Protein AF-A0A9Q0BFY0-F1 (afdb_monomer)

pLDDT: mean 70.4, std 20.87, range [31.66, 97.62]

Structure (mmCIF, N/CA/C/O backbone):
data_AF-A0A9Q0BFY0-F1
#
_entry.id   AF-A0A9Q0BFY0-F1
#
loop_
_atom_site.group_PDB
_atom_site.id
_atom_site.type_symbol
_atom_site.label_a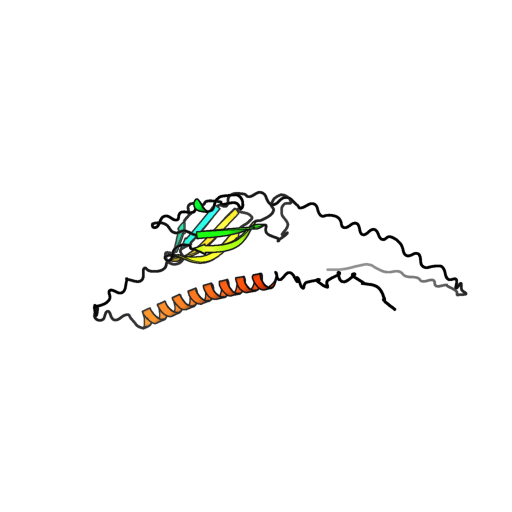tom_id
_atom_site.label_alt_id
_atom_site.label_comp_id
_atom_site.label_asym_id
_atom_site.label_entity_id
_atom_site.label_seq_id
_atom_site.pdbx_PDB_ins_code
_atom_site.Cartn_x
_atom_site.Cartn_y
_atom_site.Cartn_z
_atom_site.occupancy
_atom_site.B_iso_or_equiv
_atom_site.auth_seq_id
_atom_site.auth_comp_id
_atom_site.auth_asym_id
_atom_site.auth_atom_id
_atom_site.pdbx_PDB_model_num
ATOM 1 N N . MET A 1 1 ? 37.504 23.457 39.920 1.00 38.25 1 MET A N 1
ATOM 2 C CA . MET A 1 1 ? 38.708 22.927 40.596 1.00 38.25 1 MET A CA 1
ATOM 3 C C . MET A 1 1 ? 38.549 23.145 42.095 1.00 38.25 1 MET A C 1
ATOM 5 O O . MET A 1 1 ? 38.093 24.218 42.460 1.00 38.25 1 MET A O 1
ATOM 9 N N . SER A 1 2 ? 38.922 22.132 42.887 1.00 40.16 2 SER A N 1
ATOM 10 C CA . SER A 1 2 ? 39.017 22.059 44.364 1.00 40.16 2 SER A CA 1
ATOM 11 C C . SER A 1 2 ? 37.706 22.075 45.167 1.00 40.16 2 SER A C 1
ATOM 13 O O . SER A 1 2 ? 36.990 23.062 45.119 1.00 40.16 2 SER A O 1
ATOM 15 N N . THR A 1 3 ? 37.219 20.997 45.806 1.00 40.81 3 THR A N 1
ATOM 16 C CA . THR A 1 3 ? 37.736 19.947 46.741 1.00 40.81 3 THR A CA 1
ATOM 17 C C . THR A 1 3 ? 37.739 20.332 48.228 1.00 40.81 3 THR A C 1
ATOM 19 O O . THR A 1 3 ? 38.585 21.120 48.636 1.00 40.81 3 THR A O 1
ATOM 22 N N . SER A 1 4 ? 36.891 19.615 48.990 1.00 46.03 4 SER A N 1
ATOM 23 C CA . SER A 1 4 ? 37.042 19.130 50.387 1.00 46.03 4 SER A CA 1
ATOM 24 C C . SER A 1 4 ? 37.105 20.161 51.531 1.00 46.03 4 SER A C 1
ATOM 26 O O . SER A 1 4 ? 37.511 21.300 51.316 1.00 46.03 4 SER A O 1
ATOM 28 N N . PRO A 1 5 ? 36.621 19.804 52.745 1.00 53.84 5 PRO A N 1
ATOM 29 C CA . PRO A 1 5 ? 37.292 18.900 53.716 1.00 53.84 5 PRO A CA 1
ATOM 30 C C . PRO A 1 5 ? 36.292 17.921 54.394 1.00 53.84 5 PRO A C 1
ATOM 32 O O . PRO A 1 5 ? 35.113 17.943 54.069 1.00 53.84 5 PRO A O 1
ATOM 35 N N . ALA A 1 6 ? 36.586 17.101 55.408 1.00 41.34 6 ALA A N 1
ATOM 36 C CA . ALA A 1 6 ? 37.696 16.225 55.800 1.00 41.34 6 ALA A CA 1
ATOM 37 C C . ALA A 1 6 ? 37.213 15.459 57.067 1.00 41.34 6 ALA A 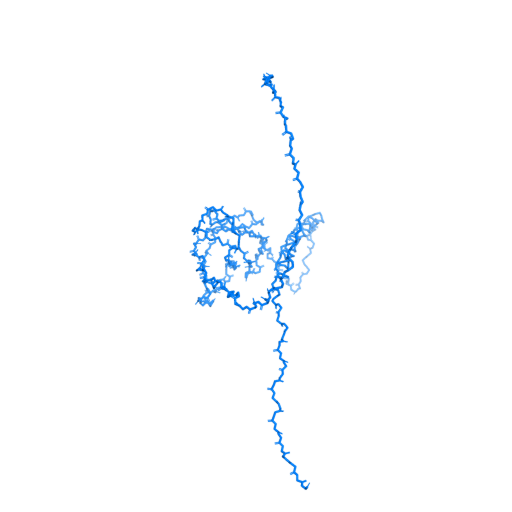C 1
ATOM 39 O O . ALA A 1 6 ? 36.692 16.072 57.991 1.00 41.34 6 ALA A O 1
ATOM 40 N N . VAL A 1 7 ? 37.358 14.130 57.038 1.00 36.41 7 VAL A N 1
ATOM 41 C CA . VAL A 1 7 ? 37.496 13.092 58.095 1.00 36.41 7 VAL A CA 1
ATOM 42 C C . VAL A 1 7 ? 37.508 13.436 59.605 1.00 36.41 7 VAL A C 1
ATOM 44 O O . VAL A 1 7 ? 38.257 14.302 60.044 1.00 36.41 7 VAL A O 1
ATOM 47 N N . ALA A 1 8 ? 36.860 12.571 60.410 1.00 36.69 8 ALA A N 1
ATOM 48 C CA . ALA A 1 8 ? 37.395 12.028 61.676 1.00 36.69 8 ALA A CA 1
ATOM 49 C C . ALA A 1 8 ? 36.688 10.706 62.073 1.00 36.69 8 ALA A C 1
ATOM 51 O O . ALA A 1 8 ? 35.483 10.563 61.883 1.00 36.69 8 ALA A O 1
ATOM 52 N N . ALA A 1 9 ? 37.460 9.751 62.601 1.00 35.56 9 ALA A N 1
ATOM 53 C CA . ALA A 1 9 ? 37.122 8.354 62.896 1.00 35.56 9 ALA A CA 1
ATOM 54 C C . ALA A 1 9 ? 37.219 8.029 64.406 1.00 35.56 9 ALA A C 1
ATOM 56 O O . ALA A 1 9 ? 37.934 8.740 65.107 1.00 35.56 9 ALA A O 1
ATOM 57 N N . ALA A 1 10 ? 36.558 6.946 64.857 1.00 37.88 10 ALA A N 1
ATOM 58 C CA . ALA A 1 10 ? 36.902 6.013 65.966 1.00 37.88 10 ALA A CA 1
ATOM 59 C C . ALA A 1 10 ? 35.650 5.140 66.259 1.00 37.88 10 ALA A C 1
ATOM 61 O O . ALA A 1 10 ? 34.588 5.693 66.523 1.00 37.88 10 ALA A O 1
ATOM 62 N N . ASP A 1 11 ? 35.593 3.837 65.963 1.00 31.66 11 ASP A N 1
ATOM 63 C CA . ASP A 1 11 ? 36.199 2.665 66.638 1.00 31.66 11 ASP A CA 1
ATOM 64 C C . ASP A 1 11 ? 35.662 2.398 68.062 1.00 31.66 11 ASP A C 1
ATOM 66 O O . ASP A 1 11 ? 35.946 3.164 68.980 1.00 31.66 11 ASP A O 1
ATOM 70 N N . ALA A 1 12 ? 34.893 1.308 68.224 1.00 37.78 12 ALA A N 1
ATOM 71 C CA . ALA A 1 12 ? 34.909 0.445 69.413 1.00 37.78 12 ALA A CA 1
ATOM 72 C C . ALA A 1 12 ? 34.110 -0.856 69.174 1.00 37.78 12 ALA A C 1
ATOM 74 O O . ALA A 1 12 ? 32.887 -0.870 69.037 1.00 37.78 12 ALA A O 1
ATOM 75 N N . VAL A 1 13 ? 34.863 -1.950 69.147 1.00 42.19 13 VAL A N 1
ATOM 76 C CA . VAL A 1 13 ? 34.494 -3.374 69.163 1.00 42.19 13 VAL A CA 1
ATOM 77 C C . VAL A 1 13 ? 33.819 -3.778 70.489 1.00 42.19 13 VAL A C 1
ATOM 79 O O . VAL A 1 13 ? 34.162 -3.204 71.517 1.00 42.19 13 VAL A O 1
ATOM 82 N N . VAL A 1 14 ? 32.932 -4.793 70.481 1.00 38.72 14 VAL A N 1
ATOM 83 C CA . VAL A 1 14 ? 32.880 -5.948 71.428 1.00 38.72 14 VAL A CA 1
ATOM 84 C C . VAL A 1 14 ? 31.634 -6.817 71.160 1.00 38.72 14 VAL A C 1
ATOM 86 O O . VAL A 1 14 ? 30.499 -6.370 71.289 1.00 38.72 14 VAL A O 1
ATOM 89 N N . ALA A 1 15 ? 31.873 -8.089 70.827 1.00 41.97 15 ALA A N 1
ATOM 90 C CA . ALA A 1 15 ? 30.944 -9.220 70.966 1.00 41.97 15 ALA A CA 1
ATOM 91 C C . ALA A 1 15 ? 31.415 -10.107 72.139 1.00 41.97 15 ALA A C 1
ATOM 93 O O . ALA A 1 15 ? 32.579 -9.986 72.540 1.00 41.97 15 ALA A O 1
ATOM 94 N N . PRO A 1 16 ? 30.568 -11.008 72.682 1.00 47.38 16 PRO A N 1
ATOM 95 C CA . PRO A 1 16 ? 30.887 -12.441 72.522 1.00 47.38 16 PRO A CA 1
ATOM 96 C C . PRO A 1 16 ? 29.687 -13.438 72.462 1.00 47.38 16 PRO A C 1
ATOM 98 O O . PRO A 1 16 ? 28.752 -13.354 73.246 1.00 47.38 16 PRO A O 1
ATOM 101 N N . ALA A 1 17 ? 29.811 -14.409 71.540 1.00 36.88 17 ALA A N 1
ATOM 102 C CA . ALA A 1 17 ? 29.658 -15.886 71.635 1.00 36.88 17 ALA A CA 1
ATOM 103 C C . ALA A 1 17 ? 28.407 -16.635 72.212 1.00 36.88 17 ALA A C 1
ATOM 105 O O . ALA A 1 17 ? 28.147 -16.577 73.407 1.00 36.88 17 ALA A O 1
ATOM 106 N N . THR A 1 18 ? 27.793 -17.465 71.329 1.00 37.50 18 THR A N 1
ATOM 107 C CA . THR A 1 18 ? 27.485 -18.943 71.372 1.00 37.50 18 THR A CA 1
ATOM 108 C C . THR A 1 18 ? 26.715 -19.553 72.585 1.00 37.50 18 THR A C 1
ATOM 110 O O . THR A 1 18 ? 27.040 -19.252 73.719 1.00 37.50 18 THR A O 1
ATOM 113 N N . THR A 1 19 ? 25.744 -20.496 72.524 1.00 38.53 19 THR A N 1
ATOM 114 C CA . THR A 1 19 ? 25.526 -21.721 71.700 1.00 38.53 19 THR A CA 1
ATOM 115 C C . THR A 1 19 ? 24.149 -22.377 72.026 1.00 38.53 19 THR A C 1
ATOM 117 O O . THR A 1 19 ? 23.616 -22.161 73.115 1.00 38.53 19 THR A O 1
ATOM 120 N N . THR A 1 20 ? 23.722 -23.325 71.168 1.00 50.59 20 THR A N 1
ATOM 121 C CA . THR A 1 20 ? 22.971 -24.600 71.407 1.00 50.59 20 THR A CA 1
ATOM 122 C C . THR A 1 20 ? 21.436 -24.668 71.218 1.00 50.59 20 THR A C 1
ATOM 124 O O . THR A 1 20 ? 20.771 -23.643 71.305 1.00 50.59 20 THR A O 1
ATOM 127 N N . PRO A 1 21 ? 20.890 -25.853 70.838 1.00 47.19 21 PRO A N 1
ATOM 128 C CA . PRO A 1 21 ? 20.132 -26.063 69.599 1.00 47.19 21 PRO A CA 1
ATOM 129 C C . PRO A 1 21 ? 18.683 -26.516 69.860 1.00 47.19 21 PRO A C 1
ATOM 131 O O . PRO A 1 21 ? 18.333 -26.854 70.987 1.00 47.19 21 PRO A O 1
ATOM 134 N N . ASN A 1 22 ? 17.846 -26.593 68.823 1.00 41.41 22 ASN A N 1
ATOM 135 C CA . ASN A 1 22 ? 16.641 -27.415 68.909 1.00 41.41 22 ASN A CA 1
ATOM 136 C C . ASN A 1 22 ? 16.272 -27.977 67.532 1.00 41.41 22 ASN A C 1
ATOM 138 O O . ASN A 1 22 ? 15.782 -27.259 66.663 1.00 41.41 22 ASN A O 1
ATOM 142 N N . GLU A 1 23 ? 16.552 -29.265 67.355 1.00 44.34 23 GLU A N 1
ATOM 143 C CA . GLU A 1 23 ? 15.809 -30.134 66.452 1.00 44.34 23 GLU A CA 1
ATOM 144 C C . GLU A 1 23 ? 14.399 -30.282 67.032 1.00 44.34 23 GLU A C 1
ATOM 146 O O . GLU A 1 23 ? 14.246 -30.659 68.192 1.00 44.34 23 GLU A O 1
ATOM 151 N N . ASN A 1 24 ? 13.370 -29.975 66.248 1.00 44.50 24 ASN A N 1
ATOM 152 C CA . ASN A 1 24 ? 12.157 -30.773 66.298 1.00 44.50 24 ASN A CA 1
ATOM 153 C C . ASN A 1 24 ? 11.390 -30.639 64.987 1.00 44.50 24 ASN A C 1
ATOM 155 O O . ASN A 1 24 ? 11.089 -29.546 64.508 1.00 44.50 24 ASN A O 1
ATOM 159 N N . GLU A 1 25 ? 11.141 -31.812 64.433 1.00 47.44 25 GLU A N 1
ATOM 160 C CA . GLU A 1 25 ? 10.315 -32.130 63.289 1.00 47.44 25 GLU A CA 1
ATOM 161 C C . GLU A 1 25 ? 8.906 -31.558 63.491 1.00 47.44 25 GLU A C 1
ATOM 163 O O . GLU A 1 25 ? 8.332 -31.712 64.568 1.00 47.44 25 GLU A O 1
ATOM 168 N N . ASN A 1 26 ? 8.336 -30.924 62.465 1.00 43.41 26 ASN A N 1
ATOM 169 C CA . ASN A 1 26 ? 6.887 -30.923 62.320 1.00 43.41 26 ASN A CA 1
ATOM 170 C C . ASN A 1 26 ? 6.479 -30.805 60.846 1.00 43.41 26 ASN A C 1
ATOM 172 O O . ASN A 1 26 ? 6.614 -29.760 60.218 1.00 43.41 26 ASN A O 1
ATOM 176 N N . GLU A 1 27 ? 6.058 -31.952 60.321 1.00 42.84 27 GLU A N 1
ATOM 177 C CA . GLU A 1 27 ? 4.791 -32.133 59.609 1.00 42.84 27 GLU A CA 1
ATOM 178 C C . GLU A 1 27 ? 4.514 -31.223 58.402 1.00 42.84 27 GLU A C 1
ATOM 180 O O . GLU A 1 27 ? 3.943 -30.143 58.473 1.00 42.84 27 GLU A O 1
ATOM 185 N N . ASN A 1 28 ? 4.914 -31.770 57.257 1.00 48.66 28 ASN A N 1
ATOM 186 C CA . ASN A 1 28 ? 4.158 -31.894 56.012 1.00 48.66 28 ASN A CA 1
ATOM 187 C C . ASN A 1 28 ? 2.655 -31.511 56.094 1.00 48.66 28 ASN A C 1
ATOM 189 O O . ASN A 1 28 ? 1.801 -32.384 56.241 1.00 48.66 28 ASN A O 1
ATOM 193 N N . GLU A 1 29 ? 2.335 -30.231 55.905 1.00 45.78 29 GLU A N 1
ATOM 194 C CA . GLU A 1 29 ? 1.012 -29.773 55.464 1.00 45.78 29 GLU A CA 1
ATOM 195 C C . GLU A 1 29 ? 1.108 -29.358 53.995 1.00 45.78 29 GLU A C 1
ATOM 197 O O . GLU A 1 29 ? 1.430 -28.231 53.624 1.00 45.78 29 GLU A O 1
ATOM 202 N N . ASN A 1 30 ? 0.869 -30.347 53.145 1.00 49.84 30 ASN A N 1
ATOM 203 C CA . ASN A 1 30 ? 0.405 -30.142 51.790 1.00 49.84 30 ASN A CA 1
ATOM 204 C C . ASN A 1 30 ? -1.081 -29.776 51.903 1.00 49.84 30 ASN A C 1
ATOM 206 O O . ASN A 1 30 ? -1.818 -30.600 52.433 1.00 49.84 30 ASN A O 1
ATOM 210 N N . GLU A 1 31 ? -1.506 -28.587 51.461 1.00 47.50 31 GLU A N 1
ATOM 211 C CA . GLU A 1 31 ? -2.784 -28.374 50.759 1.00 47.50 31 GLU A CA 1
ATOM 212 C C . GLU A 1 31 ? -3.043 -26.889 50.429 1.00 47.50 31 GLU A C 1
ATOM 214 O O . GLU A 1 31 ? -3.128 -26.022 51.294 1.00 47.50 31 GLU A O 1
ATOM 219 N N . ASN A 1 32 ? -3.269 -26.662 49.131 1.00 48.06 32 ASN A N 1
ATOM 220 C CA . ASN A 1 32 ? -3.962 -25.530 48.513 1.00 48.06 32 ASN A CA 1
ATOM 221 C C . ASN A 1 32 ? -3.223 -24.188 48.414 1.00 48.06 32 ASN A C 1
ATOM 223 O O . ASN A 1 32 ? -3.720 -23.143 48.834 1.00 48.06 32 ASN A O 1
ATOM 227 N N . GLU A 1 33 ? -2.120 -24.183 47.661 1.00 48.50 33 GLU A N 1
ATOM 228 C CA . GLU A 1 33 ? -1.843 -23.047 46.775 1.00 48.50 33 GLU A CA 1
ATOM 229 C C . GLU A 1 33 ? -2.895 -23.041 45.658 1.00 48.50 33 GLU A C 1
ATOM 231 O O . GLU A 1 33 ? -2.728 -23.633 44.586 1.00 48.50 33 GLU A O 1
ATOM 236 N N . ASP A 1 34 ? -4.021 -22.402 45.964 1.00 46.66 34 ASP A N 1
ATOM 237 C CA . ASP A 1 34 ? -5.057 -22.005 45.023 1.00 46.66 34 ASP A CA 1
ATOM 238 C C . ASP A 1 34 ? -4.395 -21.074 43.995 1.00 46.66 34 ASP A C 1
ATOM 240 O O . ASP A 1 34 ? -4.261 -19.861 44.190 1.00 46.66 34 ASP A O 1
ATOM 244 N N . HIS A 1 35 ? -3.865 -21.674 42.927 1.00 51.03 35 HIS A N 1
ATOM 245 C CA . HIS A 1 35 ? -3.375 -20.965 41.761 1.00 51.03 35 HIS A CA 1
ATOM 246 C C . HIS A 1 35 ? -4.587 -20.275 41.143 1.00 51.03 35 HIS A C 1
ATOM 248 O O . HIS A 1 35 ? -5.235 -20.811 40.243 1.00 51.03 35 HIS A O 1
ATOM 254 N N . GLN A 1 36 ? -4.891 -19.071 41.630 1.00 49.84 36 GLN A N 1
ATOM 255 C CA . GLN A 1 36 ? -5.717 -18.115 40.922 1.00 49.84 36 GLN A CA 1
ATOM 256 C C . GLN A 1 36 ? -5.008 -17.837 39.598 1.00 49.84 36 GLN A C 1
ATOM 258 O O . GLN A 1 36 ? -4.183 -16.931 39.477 1.00 49.84 36 GLN A O 1
ATOM 263 N N . GLN A 1 37 ? -5.320 -18.653 38.592 1.00 49.78 37 GLN A N 1
ATOM 264 C CA . GLN A 1 37 ? -5.219 -18.251 37.208 1.00 49.78 37 GLN A CA 1
ATOM 265 C C . GLN A 1 37 ? -6.085 -17.001 37.122 1.00 49.78 37 GLN A C 1
ATOM 267 O O . GLN A 1 37 ? -7.311 -17.086 37.071 1.00 49.78 37 GLN A O 1
ATOM 272 N N . GLN A 1 38 ? -5.450 -15.831 37.210 1.00 51.97 38 GLN A N 1
ATOM 273 C CA . GLN A 1 38 ? -6.068 -14.587 36.798 1.00 51.97 38 GLN A CA 1
ATOM 274 C C . GLN A 1 38 ? -6.493 -14.836 35.357 1.00 51.97 38 GLN A C 1
ATOM 276 O O . GLN A 1 38 ? -5.659 -14.839 34.452 1.00 51.97 38 GLN A O 1
ATOM 281 N N . GLN A 1 39 ? -7.773 -15.147 35.163 1.00 50.62 39 GLN A N 1
ATOM 282 C CA . GLN A 1 39 ? -8.401 -15.129 33.859 1.00 50.62 39 GLN A CA 1
ATOM 283 C C . GLN A 1 39 ? -8.210 -13.693 33.383 1.00 50.62 39 GLN A C 1
ATOM 285 O O . GLN A 1 39 ? -8.903 -12.788 33.844 1.00 50.62 39 GLN A O 1
ATOM 290 N N . GLN A 1 40 ? -7.181 -13.456 32.566 1.00 54.25 40 GLN A N 1
ATOM 291 C CA . GLN A 1 40 ? -7.045 -12.198 31.856 1.00 54.25 40 GLN A CA 1
ATOM 292 C C . GLN A 1 40 ? -8.292 -12.104 30.993 1.00 54.25 40 GLN A C 1
ATOM 294 O O . GLN A 1 40 ? -8.427 -12.818 30.000 1.00 54.25 40 GLN A O 1
ATOM 299 N N . GLU A 1 41 ? -9.234 -11.277 31.435 1.00 60.41 41 GLU A N 1
ATOM 300 C CA . GLU A 1 41 ? -10.392 -10.904 30.645 1.00 60.41 41 GLU A CA 1
ATOM 301 C C . GLU A 1 41 ? -9.873 -10.481 29.262 1.00 60.41 41 GLU A C 1
ATOM 303 O O . GLU A 1 41 ? -8.926 -9.681 29.204 1.00 60.41 41 GLU A O 1
ATOM 308 N N . PRO A 1 42 ? -10.404 -11.044 28.159 1.00 65.12 42 PRO A N 1
ATOM 309 C CA . PRO A 1 42 ? -9.929 -10.719 26.825 1.00 65.12 42 PRO A CA 1
ATOM 310 C C . PRO A 1 42 ? -10.011 -9.208 26.633 1.00 65.12 42 PRO A C 1
ATOM 312 O O . PRO A 1 42 ? -11.093 -8.625 26.588 1.00 65.12 42 PRO A O 1
ATOM 315 N N . GLN A 1 43 ? -8.852 -8.555 26.578 1.00 64.50 43 GLN A N 1
ATOM 316 C CA . GLN A 1 43 ? -8.777 -7.127 26.316 1.00 64.50 43 GLN A CA 1
ATOM 317 C C . GLN A 1 43 ? -9.493 -6.853 24.985 1.00 64.50 43 GLN A C 1
ATOM 319 O O . GLN A 1 43 ? -9.179 -7.525 23.999 1.00 64.50 43 GLN A O 1
ATOM 324 N N . PRO A 1 44 ? -10.418 -5.877 24.916 1.00 68.88 44 PRO A N 1
ATOM 325 C CA . PRO A 1 44 ? -11.115 -5.581 23.672 1.00 68.88 44 PRO A CA 1
ATOM 326 C C . PRO A 1 44 ? -10.100 -5.204 22.580 1.00 68.88 44 PRO A C 1
ATOM 328 O O . PRO A 1 44 ? -9.081 -4.560 22.893 1.00 68.88 44 PRO A O 1
ATOM 331 N N . PRO A 1 45 ? -10.336 -5.610 21.318 1.00 67.38 45 PRO A N 1
ATOM 332 C CA . PRO A 1 45 ? -9.437 -5.296 20.215 1.00 67.38 45 PRO A CA 1
ATOM 333 C C . PRO A 1 45 ? -9.272 -3.773 20.055 1.00 67.38 45 PRO A C 1
ATOM 335 O O . PRO A 1 45 ? -10.160 -3.017 20.463 1.00 67.38 45 PRO A O 1
ATOM 338 N N . PRO A 1 46 ? -8.134 -3.301 19.508 1.00 71.56 46 PRO A N 1
ATOM 339 C CA . PRO A 1 46 ? -7.960 -1.893 19.152 1.00 71.56 46 PRO A CA 1
ATOM 340 C C . PRO A 1 46 ? -9.149 -1.362 18.354 1.00 71.56 46 PRO A C 1
ATOM 342 O O . PRO A 1 46 ? -9.623 -2.021 17.429 1.00 71.56 46 PRO A O 1
ATOM 345 N N . ALA A 1 47 ? -9.576 -0.136 18.660 1.00 80.81 47 ALA A N 1
ATOM 346 C CA . ALA A 1 47 ? -10.438 0.593 17.745 1.00 80.81 47 ALA A CA 1
ATOM 347 C C . ALA A 1 47 ? -9.678 0.844 16.432 1.00 80.81 47 ALA A C 1
ATOM 349 O O . ALA A 1 47 ? -8.498 1.206 16.435 1.00 80.81 47 ALA A O 1
ATOM 350 N N . PHE A 1 48 ? -10.355 0.627 15.308 1.00 83.1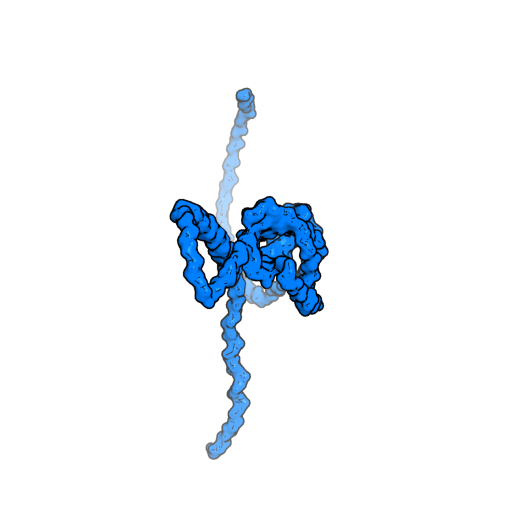2 48 PHE A N 1
ATOM 351 C CA . 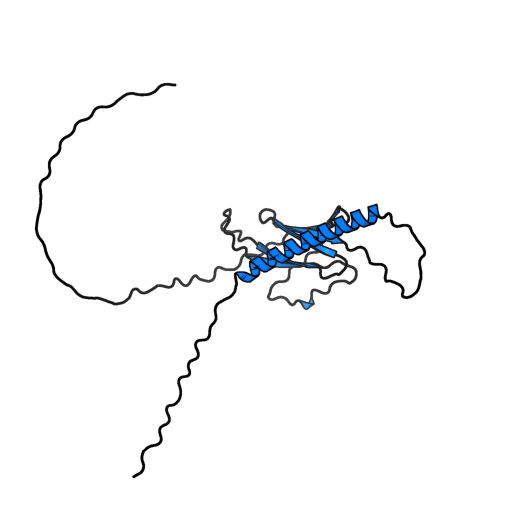PHE A 1 48 ? -9.785 0.890 13.997 1.00 83.12 48 PHE A CA 1
ATOM 352 C C . PHE A 1 48 ? -9.971 2.366 13.622 1.00 83.12 48 PHE A C 1
ATOM 354 O O . PHE A 1 48 ? -11.098 2.863 13.586 1.00 83.12 48 PHE A O 1
ATOM 361 N N . GLU A 1 49 ? -8.870 3.055 13.314 1.00 87.44 49 GLU A N 1
ATOM 362 C CA . GLU A 1 49 ? -8.881 4.417 12.773 1.00 87.44 49 GLU A CA 1
ATOM 363 C C . GLU A 1 49 ? -8.481 4.377 11.286 1.00 87.44 49 GLU A C 1
ATOM 365 O O . GLU A 1 49 ? -7.457 3.775 10.952 1.00 87.44 49 GLU A O 1
ATOM 370 N N . PRO A 1 50 ? -9.249 5.009 10.374 1.00 91.12 50 PRO A N 1
ATOM 371 C CA . PRO A 1 50 ? -8.898 5.047 8.959 1.00 91.12 50 PRO A CA 1
ATOM 372 C C . PRO A 1 50 ? -7.514 5.655 8.711 1.00 91.12 50 PRO A C 1
ATOM 374 O O . PRO A 1 50 ? -7.211 6.761 9.156 1.00 91.12 50 PRO A O 1
ATOM 377 N N . LEU A 1 51 ? -6.710 4.945 7.927 1.00 92.00 51 LEU A N 1
ATOM 378 C CA . LEU A 1 51 ? -5.360 5.335 7.546 1.00 92.00 51 LEU A CA 1
ATOM 379 C C . LEU A 1 51 ? -5.362 6.246 6.314 1.00 92.00 51 LEU A C 1
ATOM 381 O O . LEU A 1 51 ? -6.099 6.038 5.343 1.00 92.00 51 LEU A O 1
ATOM 385 N N . PHE A 1 52 ? -4.454 7.216 6.302 1.00 95.62 52 PHE A N 1
ATOM 386 C CA . PHE A 1 52 ? -4.082 7.920 5.084 1.00 95.62 52 PHE A CA 1
ATOM 387 C C . PHE A 1 52 ? -3.096 7.054 4.291 1.00 95.62 52 PHE A C 1
ATOM 389 O O . PHE A 1 52 ? -2.039 6.697 4.792 1.00 95.62 52 PHE A O 1
ATOM 396 N N . THR A 1 53 ? -3.428 6.677 3.055 1.00 97.06 53 THR A N 1
ATOM 397 C CA . THR A 1 53 ? -2.593 5.742 2.276 1.00 97.06 53 THR A CA 1
ATOM 398 C C . THR A 1 53 ? -1.842 6.446 1.152 1.00 97.06 53 THR A C 1
ATOM 400 O O . THR A 1 53 ? -2.435 7.181 0.371 1.00 97.06 53 THR A O 1
ATOM 403 N N . LEU A 1 54 ? -0.551 6.192 1.007 1.00 97.62 54 LEU A N 1
ATOM 404 C CA . LEU A 1 54 ? 0.272 6.673 -0.095 1.00 97.62 54 LEU A CA 1
ATOM 405 C C . LEU A 1 54 ? 0.858 5.485 -0.848 1.00 97.62 54 LEU A C 1
ATOM 407 O O . LEU A 1 54 ? 1.463 4.606 -0.247 1.00 97.62 54 LEU A O 1
ATOM 411 N N . LEU A 1 55 ? 0.703 5.481 -2.168 1.00 96.19 55 LEU A N 1
ATOM 412 C CA . LEU A 1 55 ? 1.296 4.492 -3.060 1.00 96.19 55 LEU A CA 1
ATOM 413 C C . LEU A 1 55 ? 2.353 5.167 -3.931 1.00 96.19 55 LEU A C 1
ATOM 415 O O . LEU A 1 55 ? 2.016 5.999 -4.775 1.00 96.19 55 LEU A O 1
ATOM 419 N N . THR A 1 56 ? 3.616 4.794 -3.755 1.00 97.19 56 THR A N 1
ATOM 420 C CA . THR A 1 56 ? 4.730 5.260 -4.581 1.00 97.19 56 THR A CA 1
ATOM 421 C C . THR A 1 56 ? 5.048 4.225 -5.650 1.00 97.19 56 THR A C 1
ATOM 423 O O . THR A 1 56 ? 5.462 3.103 -5.356 1.00 97.19 56 THR A O 1
ATOM 426 N N . ASN A 1 57 ? 4.914 4.613 -6.918 1.00 94.94 57 ASN A N 1
ATOM 427 C CA . ASN A 1 57 ? 5.549 3.874 -7.997 1.00 94.94 57 ASN A CA 1
ATOM 428 C C . ASN A 1 57 ? 6.993 4.348 -8.157 1.00 94.94 57 ASN A C 1
ATOM 430 O O . ASN A 1 57 ? 7.254 5.457 -8.619 1.00 94.94 57 ASN A O 1
ATOM 434 N N . THR A 1 58 ? 7.931 3.467 -7.842 1.00 93.81 58 THR A N 1
ATOM 435 C CA . THR A 1 58 ? 9.367 3.718 -7.984 1.00 93.81 58 THR A CA 1
ATOM 436 C C . THR A 1 58 ? 9.844 3.666 -9.440 1.00 93.81 58 THR A C 1
ATOM 438 O O . THR A 1 58 ? 10.891 4.228 -9.752 1.00 93.81 58 THR A O 1
ATOM 441 N N . THR A 1 59 ? 9.078 3.056 -10.356 1.00 91.31 59 THR A N 1
ATOM 442 C CA . THR A 1 59 ? 9.370 3.069 -11.799 1.00 91.31 59 THR A CA 1
ATOM 443 C C . THR A 1 59 ? 9.134 4.453 -12.409 1.00 91.31 59 THR A C 1
ATOM 445 O O . THR A 1 59 ? 9.994 4.934 -13.139 1.00 91.31 59 THR A O 1
ATOM 448 N N . SER A 1 60 ? 8.005 5.107 -12.109 1.00 92.75 60 SER A N 1
ATOM 449 C CA . SER A 1 60 ? 7.676 6.453 -12.615 1.00 92.75 60 SER A CA 1
ATOM 450 C C . SER A 1 60 ? 8.051 7.588 -11.657 1.00 92.75 60 SER A C 1
ATOM 452 O O . SER A 1 60 ? 7.930 8.751 -12.030 1.00 92.75 60 SER A O 1
ATOM 454 N N . ASN A 1 61 ? 8.480 7.269 -10.432 1.00 94.50 61 ASN A N 1
ATOM 455 C CA . ASN A 1 61 ? 8.700 8.225 -9.343 1.00 94.50 61 ASN A CA 1
ATOM 456 C C . ASN A 1 61 ? 7.460 9.097 -9.064 1.00 94.50 61 ASN A C 1
ATOM 458 O O . ASN A 1 61 ? 7.530 10.319 -8.954 1.00 94.50 61 ASN A O 1
ATOM 462 N N . THR A 1 62 ? 6.292 8.455 -8.997 1.00 96.25 62 THR A N 1
ATOM 463 C CA . THR A 1 62 ? 5.023 9.131 -8.698 1.00 96.25 62 THR A CA 1
ATOM 464 C C . THR A 1 62 ? 4.401 8.554 -7.441 1.00 96.25 62 THR A C 1
ATOM 466 O O . THR A 1 62 ? 4.236 7.337 -7.347 1.00 96.25 62 THR A O 1
ATOM 469 N N . THR A 1 63 ? 3.978 9.424 -6.530 1.00 97.00 63 THR A N 1
ATOM 470 C CA . THR A 1 63 ? 3.217 9.048 -5.335 1.00 97.00 63 THR A CA 1
ATOM 471 C C . THR A 1 63 ? 1.772 9.507 -5.478 1.00 97.00 63 THR A C 1
ATOM 473 O O . THR A 1 63 ? 1.513 10.660 -5.821 1.00 97.00 63 THR A O 1
ATOM 476 N N . VAL A 1 64 ? 0.827 8.604 -5.226 1.00 96.06 64 VAL A N 1
ATOM 477 C CA . VAL A 1 64 ? -0.615 8.864 -5.331 1.00 96.06 64 VAL A CA 1
ATOM 478 C C . VAL A 1 64 ? -1.348 8.401 -4.074 1.00 96.06 64 VAL A C 1
ATOM 480 O O . VAL A 1 64 ? -0.894 7.486 -3.391 1.00 96.06 64 VAL A O 1
ATOM 483 N N . HIS A 1 65 ? -2.501 9.005 -3.788 1.00 96.25 65 HIS A N 1
ATOM 484 C CA . HIS A 1 65 ? -3.443 8.504 -2.787 1.00 96.25 65 HIS A CA 1
ATOM 485 C C . HIS A 1 65 ? -4.468 7.593 -3.486 1.00 96.25 65 HIS A C 1
ATOM 487 O O . HIS A 1 65 ? -5.257 8.095 -4.293 1.00 96.25 65 HIS A O 1
ATOM 493 N N . PRO A 1 66 ? -4.438 6.264 -3.268 1.00 94.50 66 PRO A N 1
ATOM 494 C CA . PRO A 1 66 ? -5.370 5.355 -3.921 1.00 94.50 66 PRO A CA 1
ATOM 495 C C . PRO A 1 66 ? -6.767 5.441 -3.292 1.00 94.50 66 PRO A C 1
ATOM 497 O O . PRO A 1 66 ? -6.952 5.956 -2.193 1.00 94.50 66 PRO A O 1
ATOM 500 N N . ARG A 1 67 ? -7.767 4.872 -3.972 1.00 92.88 67 ARG A N 1
ATOM 501 C CA . ARG A 1 67 ? -9.061 4.584 -3.344 1.00 92.88 67 ARG A CA 1
ATOM 502 C C . ARG A 1 67 ? -8.867 3.466 -2.321 1.00 92.88 67 ARG A C 1
ATOM 504 O O . ARG A 1 67 ? -8.482 2.364 -2.703 1.00 92.88 67 ARG A O 1
ATOM 511 N N . VAL A 1 68 ? -9.187 3.741 -1.061 1.00 94.62 68 VAL A N 1
ATOM 512 C CA . VAL A 1 68 ? -9.055 2.782 0.043 1.00 94.62 68 VAL A CA 1
ATOM 513 C C . VAL A 1 68 ? -10.426 2.239 0.431 1.00 94.62 68 VAL A C 1
ATOM 515 O O . VAL A 1 68 ? -11.407 2.981 0.470 1.00 94.62 68 VAL A O 1
ATOM 518 N N . GLN A 1 69 ? -10.491 0.934 0.674 1.00 93.06 69 GLN A N 1
ATOM 519 C CA . GLN A 1 69 ? -11.668 0.235 1.180 1.00 93.06 69 GLN A CA 1
ATOM 520 C C . GLN A 1 69 ? -11.206 -0.650 2.331 1.00 93.06 69 GLN A C 1
ATOM 522 O O . GLN A 1 69 ? -10.225 -1.375 2.181 1.00 93.06 69 GLN A O 1
ATOM 527 N N . TYR A 1 70 ? -11.888 -0.543 3.465 1.00 93.25 70 TYR A N 1
ATOM 528 C CA . TYR A 1 70 ? -11.629 -1.367 4.636 1.00 93.25 70 TYR A CA 1
ATOM 529 C C . TYR A 1 70 ? -12.613 -2.528 4.628 1.00 93.25 70 TYR A C 1
ATOM 531 O O . TYR A 1 70 ? -13.797 -2.312 4.372 1.00 93.25 70 TYR A O 1
ATOM 539 N N . LEU A 1 71 ? -12.094 -3.729 4.859 1.00 93.38 71 LEU A N 1
ATOM 540 C CA . LEU A 1 71 ? -12.866 -4.956 4.976 1.00 93.38 71 LEU A CA 1
ATOM 541 C C . LEU A 1 71 ? -12.545 -5.558 6.341 1.00 93.38 71 LEU A C 1
ATOM 543 O O . LEU A 1 71 ? -11.373 -5.805 6.633 1.00 93.38 71 LEU A O 1
ATOM 547 N N . PHE A 1 72 ? -13.564 -5.753 7.169 1.00 92.06 72 PHE A N 1
ATOM 548 C CA . PHE A 1 72 ? -13.423 -6.409 8.463 1.00 92.06 72 PHE A CA 1
ATOM 549 C C . PHE A 1 72 ? -13.687 -7.912 8.336 1.00 92.06 72 PHE A C 1
ATOM 551 O O . PHE A 1 72 ? -14.149 -8.401 7.305 1.00 92.06 72 PHE A O 1
ATOM 558 N N . SER A 1 73 ? -13.354 -8.678 9.374 1.00 90.25 73 SER A N 1
ATOM 559 C CA . SER A 1 73 ? -13.488 -10.140 9.354 1.00 90.25 73 SER A CA 1
ATOM 560 C C . SER A 1 73 ? -14.939 -10.632 9.284 1.00 90.25 73 SER A C 1
ATOM 562 O O . SER A 1 73 ? -15.168 -11.790 8.938 1.00 90.25 73 SER A O 1
ATOM 564 N N . ASP A 1 74 ? -15.909 -9.779 9.606 1.00 92.62 74 ASP A N 1
ATOM 565 C CA . ASP A 1 74 ? -17.346 -10.029 9.516 1.00 92.62 74 ASP A CA 1
ATOM 566 C C . ASP A 1 74 ? -17.985 -9.550 8.197 1.00 92.62 74 ASP A C 1
ATOM 568 O O . ASP A 1 74 ? -19.158 -9.842 7.952 1.00 92.62 74 ASP A O 1
ATOM 572 N N . ASP A 1 75 ? -17.228 -8.876 7.326 1.00 93.25 75 ASP A N 1
ATOM 573 C CA . ASP A 1 75 ? -17.703 -8.412 6.021 1.00 93.25 75 ASP A CA 1
ATOM 574 C C . ASP A 1 75 ? -17.576 -9.484 4.914 1.00 93.25 75 ASP A C 1
ATOM 576 O O . ASP A 1 75 ? -16.736 -10.385 4.954 1.00 93.25 75 ASP A O 1
ATOM 580 N N . ASP A 1 76 ? -18.391 -9.359 3.858 1.00 90.94 76 ASP A N 1
ATOM 581 C CA . ASP A 1 76 ? -18.334 -10.231 2.675 1.00 90.94 76 ASP A CA 1
ATOM 582 C C . ASP A 1 76 ? -17.217 -9.794 1.692 1.00 90.94 76 ASP A C 1
ATOM 584 O O . ASP A 1 76 ? -17.285 -8.691 1.121 1.00 90.94 76 ASP A O 1
ATOM 588 N N . PRO A 1 77 ? -16.217 -10.657 1.400 1.00 85.25 77 PRO A N 1
ATOM 589 C CA . PRO A 1 77 ? -15.115 -10.339 0.489 1.00 85.25 77 PRO A CA 1
ATOM 590 C C . PRO A 1 77 ? -15.547 -10.207 -0.979 1.00 85.25 77 PRO A C 1
ATOM 592 O O . PRO A 1 77 ? -14.782 -9.695 -1.797 1.00 85.25 77 PRO A O 1
ATOM 595 N N . SER A 1 78 ? -16.767 -10.621 -1.340 1.00 83.06 78 SER A N 1
ATOM 596 C CA . SER A 1 78 ? -17.303 -10.527 -2.709 1.00 83.06 78 SER A CA 1
ATOM 597 C C . SER A 1 78 ? -17.407 -9.082 -3.220 1.00 83.06 78 SER A C 1
ATOM 599 O O . SER A 1 78 ? -17.485 -8.838 -4.426 1.00 83.06 78 SER A O 1
ATOM 601 N N . THR A 1 79 ? -17.371 -8.107 -2.310 1.00 78.25 79 THR A N 1
ATOM 602 C CA . THR A 1 79 ? -17.324 -6.671 -2.618 1.00 78.25 79 THR A CA 1
ATOM 603 C C . THR A 1 79 ? -16.010 -6.238 -3.280 1.00 78.25 79 THR A C 1
ATOM 605 O O . THR A 1 79 ? -15.973 -5.222 -3.980 1.00 78.25 79 THR A O 1
ATOM 608 N N . LEU A 1 80 ? -14.942 -7.031 -3.145 1.00 74.06 80 LEU A N 1
ATOM 609 C CA . LEU A 1 80 ? -13.640 -6.795 -3.761 1.00 74.06 80 LEU A CA 1
ATOM 610 C C . LEU A 1 80 ? -13.644 -7.253 -5.225 1.00 74.06 80 LEU A C 1
ATOM 612 O O . LEU A 1 80 ? -12.963 -8.202 -5.601 1.00 74.06 80 LEU A O 1
ATOM 616 N N . THR A 1 81 ? -14.417 -6.588 -6.083 1.00 69.88 81 THR A N 1
ATOM 617 C CA . THR A 1 81 ? -14.340 -6.802 -7.535 1.00 69.88 81 THR A CA 1
ATOM 618 C C . THR A 1 81 ? -13.313 -5.835 -8.131 1.00 69.88 81 THR A C 1
ATOM 620 O O . THR A 1 81 ? -13.626 -4.657 -8.335 1.00 69.88 81 THR A O 1
ATOM 623 N N . PRO A 1 82 ? -12.064 -6.271 -8.398 1.00 67.94 82 PRO A N 1
ATOM 624 C CA . PRO A 1 82 ? -11.079 -5.396 -9.010 1.00 67.94 82 PRO A CA 1
ATOM 625 C C . PRO A 1 82 ? -11.551 -5.022 -10.416 1.00 67.94 82 PRO A C 1
ATOM 627 O O . PRO A 1 82 ? -11.796 -5.881 -11.263 1.00 67.94 82 PRO A O 1
ATOM 630 N N . SER A 1 83 ? -11.673 -3.721 -10.679 1.00 66.25 83 SER A N 1
ATOM 631 C CA . SER A 1 83 ? -11.835 -3.239 -12.049 1.00 66.25 83 SER A CA 1
ATOM 632 C C . SER A 1 83 ? -10.604 -3.646 -12.853 1.00 66.25 83 SER A C 1
ATOM 634 O O . SER A 1 83 ? -9.480 -3.350 -12.450 1.00 66.25 83 SER A O 1
ATOM 636 N N . THR A 1 84 ? -10.797 -4.269 -14.015 1.00 65.25 84 THR A N 1
ATOM 637 C CA . THR A 1 84 ? -9.696 -4.680 -14.907 1.00 65.25 84 THR A CA 1
ATOM 638 C C . THR A 1 84 ? -8.837 -3.504 -15.386 1.00 65.25 84 THR A C 1
ATOM 640 O O . THR A 1 84 ? -7.726 -3.711 -15.865 1.00 65.25 84 THR A O 1
ATOM 643 N N . ALA A 1 85 ? -9.332 -2.270 -15.244 1.00 67.06 85 ALA A N 1
ATOM 644 C CA . ALA A 1 85 ? -8.634 -1.046 -15.623 1.00 67.06 85 ALA A CA 1
ATOM 645 C C . ALA A 1 85 ? -7.805 -0.419 -14.487 1.00 67.06 85 ALA A C 1
ATOM 647 O O . ALA A 1 85 ? -7.102 0.563 -14.719 1.00 67.06 85 ALA A O 1
ATOM 648 N N . SER A 1 86 ? -7.906 -0.913 -13.248 1.00 76.69 86 SER A N 1
ATOM 649 C CA . SER A 1 86 ? -7.271 -0.298 -12.077 1.00 76.69 86 SER A CA 1
ATOM 650 C C . SER A 1 86 ? -6.397 -1.289 -11.321 1.00 76.69 86 SER A C 1
ATOM 652 O O . SER A 1 86 ? -6.685 -2.478 -11.250 1.00 76.69 86 SER A O 1
ATOM 654 N N . ARG A 1 87 ? -5.311 -0.781 -10.736 1.00 86.19 87 ARG A N 1
ATOM 655 C CA . ARG A 1 87 ? -4.448 -1.569 -9.851 1.00 86.19 87 ARG A CA 1
ATOM 656 C C . ARG A 1 87 ? -5.209 -1.884 -8.578 1.00 86.19 87 ARG A C 1
ATOM 658 O O . ARG A 1 87 ? -5.851 -0.998 -8.017 1.00 86.19 87 ARG A O 1
ATOM 665 N N . ALA A 1 88 ? -5.084 -3.118 -8.118 1.00 90.31 88 ALA A N 1
ATOM 666 C CA . ALA A 1 88 ? -5.641 -3.548 -6.849 1.00 90.31 88 ALA A CA 1
ATOM 667 C C . ALA A 1 88 ? -4.518 -4.082 -5.960 1.00 90.31 88 ALA A C 1
ATOM 669 O O . ALA A 1 88 ? -3.627 -4.804 -6.419 1.00 90.31 88 ALA A O 1
ATOM 670 N N . ILE A 1 89 ? -4.545 -3.672 -4.696 1.00 93.19 89 ILE A N 1
ATOM 671 C CA . ILE A 1 89 ? -3.609 -4.082 -3.653 1.00 93.19 89 ILE A CA 1
ATOM 672 C C . ILE A 1 89 ? -4.453 -4.445 -2.436 1.00 93.19 89 ILE A C 1
ATOM 674 O O . ILE A 1 89 ? -5.376 -3.708 -2.095 1.00 93.19 89 ILE A O 1
ATOM 678 N N . VAL A 1 90 ? -4.136 -5.575 -1.817 1.00 94.50 90 VAL A N 1
ATOM 679 C CA . VAL A 1 90 ? -4.689 -5.993 -0.527 1.00 94.50 90 VAL A CA 1
ATOM 680 C C . VAL A 1 90 ? -3.608 -5.801 0.519 1.00 94.50 90 VAL A C 1
ATOM 682 O O . VAL A 1 90 ? -2.442 -6.110 0.265 1.00 94.50 90 VAL A O 1
ATOM 685 N N . VAL A 1 91 ? -4.006 -5.269 1.667 1.00 95.81 91 VAL A N 1
ATOM 686 C CA . VAL A 1 91 ? -3.155 -5.080 2.837 1.00 95.81 91 VAL A CA 1
ATOM 687 C C . VAL A 1 91 ? -3.894 -5.680 4.017 1.00 95.81 91 VAL A C 1
ATOM 689 O O . VAL A 1 91 ? -5.044 -5.321 4.259 1.00 95.81 91 VAL A O 1
ATOM 692 N N . ASP A 1 92 ? -3.233 -6.588 4.715 1.00 94.81 92 ASP A N 1
ATOM 693 C CA . ASP A 1 92 ? -3.722 -7.168 5.954 1.00 94.81 92 ASP A CA 1
ATOM 694 C C . ASP A 1 92 ? -3.083 -6.459 7.138 1.00 94.81 92 ASP A C 1
ATOM 696 O O . ASP A 1 92 ? -1.864 -6.254 7.180 1.00 94.81 92 ASP A O 1
ATOM 700 N N . LEU A 1 93 ? -3.932 -6.052 8.073 1.00 93.06 93 LEU A N 1
ATOM 701 C CA . LEU A 1 93 ? -3.557 -5.279 9.242 1.00 93.06 93 LEU A CA 1
ATOM 702 C C . LEU A 1 93 ? -3.899 -6.082 10.484 1.00 93.06 93 LEU A C 1
ATOM 704 O O . LEU A 1 93 ? -5.040 -6.502 10.668 1.00 93.06 93 LEU A O 1
ATOM 708 N N . VAL A 1 94 ? -2.919 -6.225 11.365 1.00 90.88 94 VAL A N 1
ATOM 709 C CA . VAL A 1 94 ? -3.091 -6.901 12.648 1.00 90.88 94 VAL A CA 1
ATOM 710 C C . VAL A 1 94 ? -2.828 -5.923 13.792 1.00 90.88 94 VAL A C 1
ATOM 712 O O . VAL A 1 94 ? -2.093 -4.945 13.623 1.00 90.88 94 VAL A O 1
ATOM 715 N N . PRO A 1 95 ? -3.454 -6.123 14.961 1.00 88.12 95 PRO A N 1
ATOM 716 C CA . PRO A 1 95 ? -3.098 -5.386 16.165 1.00 88.12 95 PRO A CA 1
ATOM 717 C C . PRO A 1 95 ? -1.609 -5.554 16.473 1.00 88.12 95 PRO A C 1
ATOM 719 O O . PRO A 1 95 ? -1.136 -6.678 16.623 1.00 88.12 95 PRO A O 1
ATOM 722 N N . SER A 1 96 ? -0.878 -4.452 16.613 1.00 82.19 96 SER A N 1
ATOM 723 C CA . SER A 1 96 ? 0.531 -4.515 16.973 1.00 82.19 96 SER A CA 1
ATOM 724 C C . SER A 1 96 ? 0.693 -5.001 18.409 1.00 82.19 96 SER A C 1
ATOM 726 O O . SER A 1 96 ? 0.056 -4.509 19.345 1.00 82.19 96 SER A O 1
ATOM 728 N N . SER A 1 97 ? 1.594 -5.964 18.581 1.00 71.56 97 SER A N 1
ATOM 729 C CA . SER A 1 97 ? 2.023 -6.468 19.889 1.00 71.56 97 SER A CA 1
ATOM 730 C C . SER A 1 97 ? 2.993 -5.510 20.601 1.00 71.56 97 SER A C 1
ATOM 732 O O . SER A 1 97 ? 3.252 -5.652 21.802 1.00 71.56 97 SER A O 1
ATOM 734 N N . SER A 1 98 ? 3.517 -4.512 19.877 1.00 63.28 98 SER A N 1
ATOM 735 C CA . SER A 1 98 ? 4.519 -3.572 20.366 1.00 63.28 98 SER A CA 1
ATOM 736 C C . SER A 1 98 ? 3.916 -2.573 21.353 1.00 63.28 98 SER A C 1
ATOM 738 O O . SER A 1 98 ? 3.234 -1.616 20.990 1.00 63.28 98 SER A O 1
ATOM 740 N N . ARG A 1 99 ? 4.215 -2.762 22.641 1.00 54.53 99 ARG A N 1
ATOM 741 C CA . ARG A 1 99 ? 3.909 -1.803 23.715 1.00 54.53 99 ARG A CA 1
ATOM 742 C C . ARG A 1 99 ? 4.894 -0.628 23.739 1.00 54.53 99 ARG A C 1
ATOM 744 O O . ARG A 1 99 ? 5.365 -0.261 24.817 1.00 54.53 99 ARG A O 1
ATOM 751 N N . ILE A 1 100 ? 5.265 -0.058 22.589 1.00 58.44 100 ILE A N 1
ATOM 752 C CA . ILE A 1 100 ? 6.060 1.176 22.593 1.00 58.44 100 ILE A CA 1
ATOM 753 C C . ILE A 1 100 ? 5.137 2.318 23.028 1.00 58.44 100 ILE A C 1
ATOM 755 O O . ILE A 1 100 ? 4.384 2.907 22.258 1.00 58.44 100 I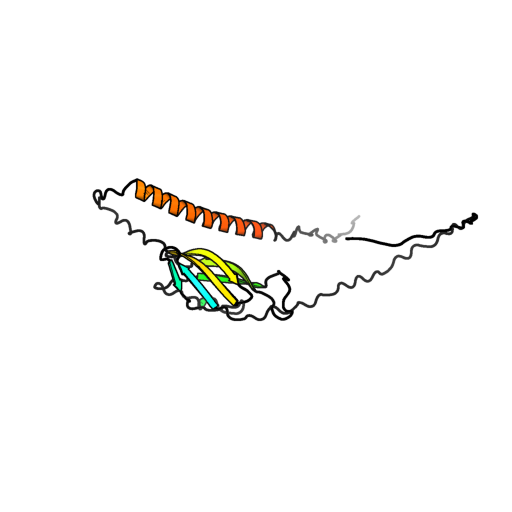LE A O 1
ATOM 759 N N . ASP A 1 101 ? 5.188 2.517 24.341 1.00 55.59 101 ASP A N 1
ATOM 760 C CA . ASP A 1 101 ? 4.685 3.601 25.165 1.00 55.59 101 ASP A CA 1
ATOM 761 C C . ASP A 1 101 ? 4.576 4.934 24.406 1.00 55.59 101 ASP A C 1
ATOM 763 O O . ASP A 1 101 ? 5.570 5.446 23.899 1.00 55.59 101 ASP A O 1
ATOM 767 N N . THR A 1 102 ? 3.351 5.459 24.295 1.00 54.28 102 THR A N 1
ATOM 768 C CA . THR A 1 102 ? 3.021 6.906 24.282 1.00 54.28 102 THR A CA 1
ATOM 769 C C . THR A 1 102 ? 1.507 7.185 24.199 1.00 54.28 102 THR A C 1
ATOM 771 O O . THR A 1 102 ? 1.113 8.300 23.884 1.00 54.28 102 THR A O 1
ATOM 774 N N . SER A 1 103 ? 0.613 6.233 24.491 1.00 52.22 103 SER A N 1
ATOM 775 C CA . SER A 1 103 ? -0.749 6.524 24.985 1.00 52.22 103 SER A CA 1
ATOM 776 C C . SER A 1 103 ? -1.476 5.217 25.327 1.00 52.22 103 SER A C 1
ATOM 778 O O . SER A 1 103 ? -1.471 4.310 24.493 1.00 52.22 103 SER A O 1
ATOM 780 N N . PRO A 1 104 ? -2.150 5.102 26.486 1.00 52.69 104 PRO A N 1
ATOM 781 C CA . PRO A 1 104 ? -2.978 3.937 26.819 1.00 52.69 104 PRO A CA 1
ATOM 782 C C . PRO A 1 104 ? -4.158 3.723 25.853 1.00 52.69 104 PRO A C 1
ATOM 784 O O . PRO A 1 104 ? -4.697 2.620 25.794 1.00 52.69 104 PRO A O 1
ATOM 787 N N . ASP A 1 105 ? -4.516 4.738 25.060 1.00 54.50 105 ASP A N 1
ATOM 788 C CA . ASP A 1 105 ? -5.687 4.702 24.177 1.00 54.50 105 ASP A CA 1
ATOM 789 C C . ASP A 1 105 ? -5.354 4.362 22.715 1.00 54.50 105 ASP A C 1
ATOM 791 O O . ASP A 1 105 ? -6.256 4.096 21.923 1.00 54.50 105 ASP A O 1
ATOM 795 N N . LYS A 1 106 ? -4.070 4.340 22.329 1.00 58.88 106 LYS A N 1
ATOM 796 C CA . LYS A 1 106 ? -3.647 4.065 20.946 1.00 58.88 106 LYS A CA 1
ATOM 797 C C . LYS A 1 106 ? -2.948 2.718 20.844 1.00 58.88 106 LYS A C 1
ATOM 799 O O . LYS A 1 106 ? -1.734 2.641 20.671 1.00 58.88 106 LYS A O 1
ATOM 804 N N . LYS A 1 107 ? -3.731 1.644 20.942 1.00 61.31 107 LYS A N 1
ATOM 805 C CA . LYS A 1 107 ? -3.292 0.328 20.463 1.00 61.31 107 LYS A CA 1
ATOM 806 C C . LYS A 1 107 ? -2.983 0.459 18.961 1.00 61.31 107 LYS A C 1
ATOM 808 O O . LYS A 1 107 ? -3.832 0.912 18.198 1.00 61.31 107 LYS A O 1
ATOM 813 N N . GLN A 1 108 ? -1.747 0.155 18.574 1.00 78.56 108 GLN A N 1
ATOM 814 C CA . GLN A 1 108 ? -1.228 0.408 17.227 1.00 78.56 108 GLN A CA 1
ATOM 815 C C . GLN A 1 108 ? -1.601 -0.734 16.277 1.00 78.56 108 GLN A C 1
ATOM 817 O O . GLN A 1 108 ? -1.808 -1.861 16.715 1.00 78.56 108 GLN A O 1
ATOM 822 N N . TRP A 1 109 ? -1.694 -0.438 14.984 1.00 86.31 109 TRP A N 1
ATOM 823 C CA . TRP A 1 109 ? -1.855 -1.431 13.921 1.00 86.31 109 TRP A CA 1
ATOM 824 C C . TRP A 1 109 ? -0.501 -1.676 13.262 1.00 86.31 109 TRP A C 1
ATOM 826 O O . TRP A 1 109 ? 0.307 -0.753 13.161 1.00 86.31 109 TRP A O 1
ATOM 836 N N . GLU A 1 110 ? -0.261 -2.896 12.799 1.00 91.00 110 GLU A N 1
ATOM 837 C CA . GLU A 1 110 ? 0.902 -3.251 11.990 1.00 91.00 110 GLU A CA 1
ATOM 838 C C . GLU A 1 110 ? 0.475 -3.977 10.715 1.00 91.00 110 GLU A C 1
ATOM 840 O O . GLU A 1 110 ? -0.591 -4.590 10.648 1.00 91.00 110 GLU A O 1
ATOM 845 N N . VAL A 1 111 ? 1.300 -3.867 9.677 1.00 93.88 111 VAL A N 1
ATOM 846 C CA . VAL A 1 111 ? 1.058 -4.547 8.404 1.00 93.88 111 VAL A CA 1
ATOM 847 C C . VAL A 1 111 ? 1.548 -5.983 8.526 1.00 93.88 111 VAL A C 1
ATOM 849 O O . VAL A 1 111 ? 2.748 -6.205 8.670 1.00 93.88 111 VAL A O 1
ATOM 852 N N . ASN A 1 112 ? 0.627 -6.941 8.438 1.00 93.81 112 ASN A N 1
ATOM 853 C CA . ASN A 1 112 ? 0.952 -8.365 8.413 1.00 93.81 112 ASN A CA 1
ATOM 854 C C . ASN A 1 112 ? 1.444 -8.780 7.020 1.00 93.81 112 ASN A C 1
ATOM 856 O O . ASN A 1 112 ? 2.529 -9.335 6.861 1.00 93.81 112 ASN A O 1
ATOM 860 N N . TYR A 1 113 ? 0.677 -8.441 5.978 1.00 93.56 113 TYR A N 1
ATOM 861 C CA . TYR A 1 113 ? 1.108 -8.623 4.594 1.00 93.56 113 TYR A CA 1
ATOM 862 C C . TYR A 1 113 ? 0.507 -7.574 3.659 1.00 93.56 113 TYR A C 1
ATOM 864 O O . TYR A 1 113 ? -0.536 -6.982 3.928 1.00 93.56 113 TYR A O 1
ATOM 872 N N . ALA A 1 114 ? 1.148 -7.383 2.506 1.00 95.44 114 ALA A N 1
ATOM 873 C CA . ALA A 1 114 ? 0.580 -6.640 1.391 1.00 95.44 114 ALA A CA 1
ATOM 874 C C . ALA A 1 114 ? 0.906 -7.318 0.060 1.00 95.44 114 ALA A C 1
ATOM 876 O O . ALA A 1 114 ? 2.035 -7.755 -0.175 1.00 95.44 114 ALA A O 1
ATOM 877 N N . ALA A 1 115 ? -0.077 -7.380 -0.834 1.00 92.62 115 ALA A N 1
ATOM 878 C CA . ALA A 1 115 ? 0.056 -8.034 -2.129 1.00 92.62 115 ALA A CA 1
ATOM 879 C C . ALA A 1 115 ? -0.700 -7.271 -3.219 1.00 92.62 115 ALA A C 1
ATOM 881 O O . ALA A 1 115 ? -1.798 -6.764 -2.993 1.00 92.62 115 ALA A O 1
ATOM 882 N N . SER A 1 116 ? -0.136 -7.216 -4.430 1.00 92.44 116 SER A N 1
ATOM 883 C CA . SER A 1 116 ? -0.893 -6.742 -5.591 1.00 92.44 116 SER A CA 1
ATOM 884 C C . SER A 1 116 ? -1.735 -7.873 -6.171 1.00 92.44 116 SER A C 1
ATOM 886 O O . SER A 1 116 ? -1.253 -8.988 -6.348 1.00 92.44 116 SER A O 1
ATOM 888 N N . LEU A 1 117 ? -2.980 -7.561 -6.519 1.00 89.00 117 LEU A N 1
ATOM 889 C CA . LEU A 1 117 ? -3.899 -8.468 -7.206 1.00 89.00 117 LEU A CA 1
ATOM 890 C C . LEU A 1 117 ? -3.831 -8.334 -8.734 1.00 89.00 117 LEU A C 1
ATOM 892 O O . LEU A 1 117 ? -4.592 -8.979 -9.452 1.00 89.00 117 LEU A O 1
ATOM 896 N N . THR A 1 118 ? -2.954 -7.470 -9.249 1.00 85.75 118 THR A N 1
ATOM 897 C CA . THR A 1 118 ? -2.834 -7.190 -10.684 1.00 85.75 118 THR A CA 1
ATOM 898 C C . THR A 1 118 ? -1.410 -7.436 -11.174 1.00 85.75 118 THR A C 1
ATOM 900 O O . THR A 1 118 ? -0.466 -7.028 -10.504 1.00 85.75 118 THR A O 1
ATOM 903 N N . PRO A 1 119 ? -1.211 -8.014 -12.373 1.00 84.19 119 PRO A N 1
ATOM 904 C CA . PRO A 1 119 ? 0.123 -8.358 -12.875 1.00 84.19 119 PRO A CA 1
ATOM 905 C C . PRO A 1 119 ? 0.971 -7.149 -13.3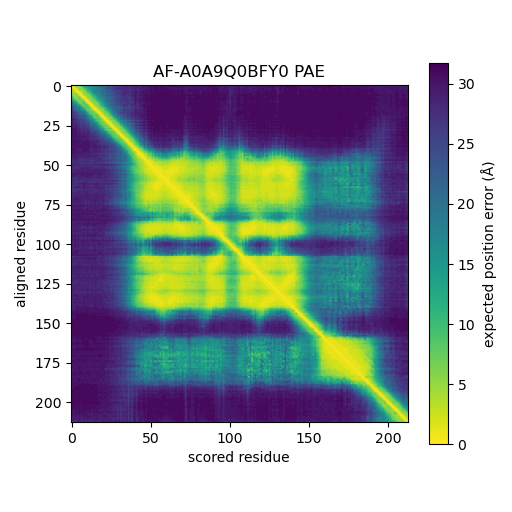10 1.00 84.19 119 PRO A C 1
ATOM 907 O O . PRO A 1 119 ? 2.142 -7.316 -13.653 1.00 84.19 119 PRO A O 1
ATOM 910 N N . SER A 1 120 ? 0.388 -5.947 -13.353 1.00 87.00 120 SER A N 1
ATOM 911 C CA . SER A 1 120 ? 1.037 -4.712 -13.809 1.00 87.00 120 SER A CA 1
ATOM 912 C C . SER A 1 120 ? 1.818 -3.983 -12.715 1.00 87.00 120 SER A C 1
ATOM 914 O O . SER A 1 120 ? 2.548 -3.040 -13.018 1.00 87.00 120 SER A O 1
ATOM 916 N N . PHE A 1 121 ? 1.688 -4.397 -11.455 1.00 90.75 121 PHE A N 1
ATOM 917 C CA . PHE A 1 121 ? 2.330 -3.742 -10.323 1.00 90.75 121 PHE A CA 1
ATOM 918 C C . PHE A 1 121 ? 2.801 -4.775 -9.302 1.00 90.75 121 PHE A C 1
ATOM 920 O O . PHE A 1 121 ? 2.067 -5.702 -8.975 1.00 90.75 121 PHE A O 1
ATOM 927 N N . ALA A 1 122 ? 4.014 -4.611 -8.783 1.00 93.44 122 ALA A N 1
ATOM 928 C CA . ALA A 1 122 ? 4.538 -5.439 -7.704 1.00 93.44 122 ALA A CA 1
ATOM 929 C C . ALA A 1 122 ? 4.838 -4.566 -6.486 1.00 93.44 122 ALA A C 1
ATOM 931 O O . ALA A 1 122 ? 5.561 -3.577 -6.601 1.00 93.44 122 ALA A O 1
ATOM 932 N N . VAL A 1 123 ? 4.288 -4.940 -5.329 1.00 95.25 123 VAL A N 1
ATOM 933 C CA . VAL A 1 123 ? 4.592 -4.297 -4.043 1.00 95.25 123 VAL A CA 1
ATOM 934 C C . VAL A 1 123 ? 6.010 -4.692 -3.629 1.00 95.25 123 VAL A C 1
ATOM 936 O O . VAL A 1 123 ? 6.354 -5.872 -3.644 1.00 95.25 123 VAL A O 1
ATOM 939 N N . THR A 1 124 ? 6.835 -3.706 -3.289 1.00 95.19 124 THR A N 1
ATOM 940 C CA . THR A 1 124 ? 8.243 -3.879 -2.896 1.00 95.19 124 THR A CA 1
ATOM 941 C C . THR A 1 124 ? 8.536 -3.438 -1.468 1.00 95.19 124 THR A C 1
ATOM 943 O O . THR A 1 124 ? 9.636 -3.685 -0.989 1.00 95.19 124 THR A O 1
ATOM 946 N N . GLY A 1 125 ? 7.604 -2.749 -0.811 1.00 94.50 125 GLY A N 1
ATOM 947 C CA . GLY A 1 125 ? 7.772 -2.313 0.569 1.00 94.50 125 GLY A CA 1
ATOM 948 C C . GLY A 1 125 ? 6.486 -1.753 1.157 1.00 94.50 125 GLY A C 1
ATOM 949 O O . GLY A 1 125 ? 5.626 -1.248 0.430 1.00 94.50 125 GLY A O 1
ATOM 950 N N . THR A 1 126 ? 6.376 -1.851 2.476 1.00 96.25 126 THR A N 1
ATOM 951 C CA . THR A 1 126 ? 5.274 -1.307 3.267 1.00 96.25 126 THR A CA 1
ATOM 952 C C . THR A 1 126 ? 5.826 -0.638 4.513 1.00 96.25 126 THR A C 1
ATOM 954 O O . THR A 1 126 ? 6.695 -1.199 5.176 1.00 96.25 126 THR A O 1
ATOM 957 N N . ASP A 1 127 ? 5.307 0.533 4.842 1.00 94.19 127 ASP A N 1
ATOM 958 C CA . ASP A 1 127 ? 5.688 1.302 6.022 1.00 94.19 127 ASP A CA 1
ATOM 959 C C . ASP A 1 127 ? 4.423 1.930 6.608 1.00 94.19 127 ASP A C 1
ATOM 961 O O . ASP A 1 127 ? 3.688 2.614 5.899 1.00 94.19 127 ASP A O 1
ATOM 965 N N . LEU A 1 128 ? 4.124 1.651 7.873 1.00 93.19 128 LEU A N 1
ATOM 966 C CA . LEU A 1 128 ? 2.965 2.203 8.566 1.00 93.19 128 LEU A CA 1
ATOM 967 C C . LEU A 1 128 ? 3.468 3.073 9.707 1.00 93.19 128 LEU A C 1
ATOM 969 O O . LEU A 1 128 ? 4.046 2.569 10.665 1.00 93.19 128 LEU A O 1
ATOM 973 N N . ASP A 1 129 ? 3.223 4.375 9.603 1.00 90.19 129 ASP A N 1
ATOM 974 C CA . ASP A 1 129 ? 3.531 5.323 10.664 1.00 90.19 129 ASP A CA 1
ATOM 975 C C . ASP A 1 129 ? 2.334 5.415 11.630 1.00 90.19 129 ASP A C 1
ATOM 977 O O . ASP A 1 129 ? 1.307 6.014 11.280 1.00 90.19 129 ASP A O 1
ATOM 981 N N . PRO A 1 130 ? 2.442 4.860 12.854 1.00 82.50 130 PRO A N 1
ATOM 982 C CA . PRO A 1 130 ? 1.345 4.852 13.816 1.00 82.50 130 PRO A CA 1
ATOM 983 C C . PRO A 1 130 ? 1.046 6.245 14.384 1.00 82.50 130 PRO A C 1
ATOM 985 O O . PRO A 1 130 ? -0.027 6.465 14.945 1.00 82.50 130 PRO A O 1
ATOM 988 N N . THR A 1 131 ? 1.974 7.199 14.261 1.00 84.62 131 THR A N 1
ATOM 989 C CA . THR A 1 131 ? 1.788 8.556 14.789 1.00 84.62 131 THR A CA 1
ATOM 990 C C . THR A 1 131 ? 0.933 9.407 13.860 1.00 84.62 131 THR A C 1
ATOM 992 O O . THR A 1 131 ? 0.063 10.147 14.323 1.00 84.62 131 THR A O 1
ATOM 995 N N . THR A 1 132 ? 1.147 9.270 12.550 1.00 88.94 132 THR A N 1
ATOM 996 C CA . THR A 1 132 ? 0.413 10.011 11.517 1.00 88.94 132 THR A CA 1
ATOM 997 C C . THR A 1 132 ? -0.729 9.212 10.898 1.00 88.94 132 THR A C 1
ATOM 999 O O . THR A 1 132 ? -1.463 9.762 10.079 1.00 88.94 132 THR A O 1
ATOM 1002 N N . LEU A 1 133 ? -0.886 7.936 11.277 1.00 89.69 133 LEU A N 1
ATOM 1003 C CA . LEU A 1 133 ? -1.809 6.986 10.649 1.00 89.69 133 LEU A CA 1
ATOM 1004 C C . LEU A 1 133 ? -1.593 6.910 9.131 1.00 89.69 133 LEU A C 1
ATOM 1006 O O . LEU A 1 133 ? -2.546 6.793 8.359 1.00 89.69 133 LEU A O 1
ATOM 1010 N N . THR A 1 134 ? -0.334 7.018 8.694 1.00 94.50 134 THR A N 1
ATOM 1011 C CA . THR A 1 134 ? 0.015 7.004 7.272 1.00 94.50 134 THR A CA 1
ATOM 1012 C C . THR A 1 134 ? 0.546 5.639 6.870 1.00 94.50 134 THR A C 1
ATOM 1014 O O . THR A 1 134 ? 1.624 5.239 7.303 1.00 94.50 134 THR A O 1
ATOM 1017 N N . LEU A 1 135 ? -0.180 4.950 5.992 1.00 96.31 135 LEU A N 1
ATOM 1018 C CA . LEU A 1 135 ? 0.284 3.741 5.322 1.00 96.31 135 LEU A CA 1
ATOM 1019 C C . LEU A 1 135 ? 0.991 4.117 4.020 1.00 96.31 135 LEU A C 1
ATOM 1021 O O . LEU A 1 135 ? 0.389 4.696 3.120 1.00 96.31 135 LEU A O 1
ATOM 1025 N N . ARG A 1 136 ? 2.258 3.754 3.887 1.00 97.31 136 ARG A N 1
ATOM 1026 C CA . ARG A 1 136 ? 3.070 3.954 2.689 1.00 97.31 136 ARG A CA 1
ATOM 1027 C C . ARG A 1 136 ? 3.345 2.605 2.048 1.00 97.31 136 ARG A C 1
ATOM 1029 O O . ARG A 1 136 ? 3.820 1.675 2.690 1.00 97.31 136 ARG A O 1
ATOM 1036 N N . LEU A 1 137 ? 3.032 2.511 0.767 1.00 97.12 137 LEU A N 1
ATOM 1037 C CA . LEU A 1 137 ? 3.248 1.340 -0.063 1.00 97.12 137 LEU A CA 1
ATOM 1038 C C . LEU A 1 137 ? 4.190 1.743 -1.188 1.00 97.12 137 LEU A C 1
ATOM 1040 O O . LEU A 1 137 ? 3.901 2.676 -1.938 1.00 97.12 137 LEU A O 1
ATOM 1044 N N . ASP A 1 138 ? 5.285 1.017 -1.336 1.00 96.81 138 ASP A N 1
ATOM 1045 C CA . ASP A 1 138 ? 6.196 1.180 -2.457 1.00 96.81 138 ASP A CA 1
ATOM 1046 C C . ASP A 1 138 ? 6.025 0.009 -3.413 1.00 96.81 138 ASP A C 1
ATOM 1048 O O . ASP A 1 138 ? 5.833 -1.138 -3.002 1.00 96.81 138 ASP A O 1
ATOM 1052 N N . GLY A 1 139 ? 6.132 0.278 -4.707 1.00 94.75 139 GLY A N 1
ATOM 1053 C CA . GLY A 1 139 ? 6.176 -0.786 -5.692 1.00 94.75 139 GLY A CA 1
ATOM 1054 C C . GLY A 1 139 ? 6.770 -0.366 -7.020 1.00 94.75 139 GLY A C 1
ATOM 1055 O O . GLY A 1 139 ? 7.199 0.774 -7.223 1.00 94.75 139 GLY A O 1
ATOM 1056 N N . VAL A 1 140 ? 6.820 -1.332 -7.924 1.00 93.81 140 VAL A N 1
ATOM 1057 C CA . VAL A 1 140 ? 7.336 -1.180 -9.281 1.00 93.81 140 VAL A CA 1
ATOM 1058 C C . VAL A 1 140 ? 6.240 -1.522 -10.275 1.00 93.81 140 VAL A C 1
ATOM 1060 O O . VAL A 1 140 ? 5.571 -2.551 -10.169 1.00 93.81 140 VAL A O 1
ATOM 1063 N N . GLU A 1 141 ? 6.057 -0.658 -11.267 1.00 90.38 141 GLU A N 1
ATOM 1064 C CA . GLU A 1 141 ? 5.267 -1.008 -12.443 1.00 90.38 141 GLU A CA 1
ATOM 1065 C C . GLU A 1 141 ? 6.039 -1.979 -13.330 1.00 90.38 141 GLU A C 1
ATOM 1067 O O . GLU A 1 141 ? 7.223 -1.770 -13.620 1.00 90.38 141 GLU A O 1
ATOM 1072 N N . ARG A 1 142 ? 5.344 -3.027 -13.773 1.00 82.31 142 ARG A N 1
ATOM 1073 C CA . ARG A 1 142 ? 5.835 -3.932 -14.801 1.00 82.31 142 ARG A CA 1
ATOM 10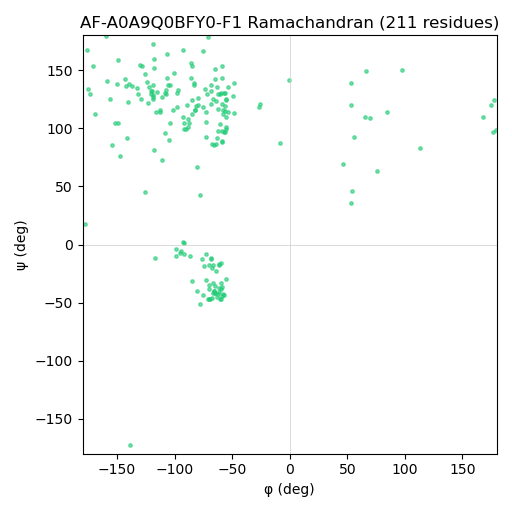74 C C . ARG A 1 142 ? 5.610 -3.274 -16.157 1.00 82.31 142 ARG A C 1
ATOM 1076 O O . ARG A 1 142 ? 4.485 -2.905 -16.487 1.00 82.31 142 ARG A O 1
ATOM 1083 N N . GLU A 1 143 ? 6.670 -3.167 -16.948 1.00 72.50 143 GLU A N 1
ATOM 1084 C CA . GLU A 1 143 ? 6.533 -2.817 -18.358 1.00 72.50 143 GLU A CA 1
ATOM 1085 C C . GLU A 1 143 ? 5.665 -3.886 -19.045 1.00 72.50 143 GLU A C 1
ATOM 1087 O O . GLU A 1 143 ? 5.897 -5.083 -18.820 1.00 72.50 143 GLU A O 1
ATOM 1092 N N . PRO A 1 144 ? 4.630 -3.506 -19.819 1.00 64.19 144 PRO A N 1
ATOM 1093 C CA . PRO A 1 144 ? 3.835 -4.476 -20.552 1.00 64.19 144 PRO A CA 1
ATOM 1094 C C . PRO A 1 144 ? 4.773 -5.257 -21.467 1.00 64.19 144 PRO A C 1
ATOM 1096 O O . PRO A 1 144 ? 5.342 -4.706 -22.403 1.00 64.19 144 PRO A O 1
ATOM 1099 N N . VAL A 1 145 ? 4.956 -6.547 -21.175 1.00 60.44 145 VAL A N 1
ATOM 1100 C CA . VAL A 1 145 ? 5.697 -7.435 -22.067 1.00 60.44 145 VAL A CA 1
ATOM 1101 C C . VAL A 1 145 ? 4.896 -7.454 -23.366 1.00 60.44 145 VAL A C 1
ATOM 1103 O O . VAL A 1 145 ? 3.736 -7.875 -23.312 1.00 60.44 145 VAL A O 1
ATOM 1106 N N . PRO A 1 146 ? 5.442 -6.977 -24.501 1.00 56.94 146 PRO A N 1
ATOM 1107 C CA . PRO A 1 146 ? 4.724 -7.059 -25.759 1.00 56.94 146 PRO A CA 1
ATOM 1108 C C . PRO A 1 146 ? 4.370 -8.526 -25.967 1.00 56.94 146 PRO A C 1
ATOM 1110 O O . PRO A 1 146 ? 5.242 -9.398 -25.883 1.00 56.94 146 PRO A O 1
ATOM 1113 N N . GLU A 1 147 ? 3.078 -8.813 -26.150 1.00 58.22 147 GLU A N 1
ATOM 1114 C CA . GLU A 1 147 ? 2.639 -10.165 -26.459 1.00 58.22 147 GLU A CA 1
ATOM 1115 C C . GLU A 1 147 ? 3.441 -10.615 -27.670 1.00 58.22 147 GLU A C 1
ATOM 1117 O O . GLU A 1 147 ? 3.372 -10.019 -28.747 1.00 58.22 147 GLU A O 1
ATOM 1122 N N . ARG A 1 148 ? 4.291 -11.619 -27.452 1.00 54.75 148 ARG A N 1
ATOM 1123 C CA . ARG A 1 148 ? 5.151 -12.181 -28.477 1.00 54.75 148 ARG A CA 1
ATOM 1124 C C . ARG A 1 148 ? 4.230 -12.782 -29.526 1.00 54.75 148 ARG A C 1
ATOM 1126 O O . ARG A 1 148 ? 3.830 -13.940 -29.408 1.00 54.75 148 ARG A O 1
ATOM 1133 N N . ASN A 1 149 ? 3.889 -11.984 -30.535 1.00 47.88 149 ASN A N 1
ATOM 1134 C CA . ASN A 1 149 ? 3.241 -12.444 -31.745 1.00 47.88 149 ASN A CA 1
ATOM 1135 C C . ASN A 1 149 ? 4.046 -13.654 -32.220 1.00 47.88 149 ASN A C 1
ATOM 1137 O O . ASN A 1 149 ? 5.233 -13.559 -32.546 1.00 47.88 149 ASN A O 1
ATOM 1141 N N . LYS A 1 150 ? 3.421 -14.832 -32.169 1.00 54.94 150 LYS A N 1
ATOM 1142 C CA . LYS A 1 150 ? 3.986 -16.050 -32.738 1.00 54.94 150 LYS A CA 1
ATOM 1143 C C . LYS A 1 150 ? 4.125 -15.817 -34.241 1.00 54.94 150 LYS A C 1
ATOM 1145 O O . LYS A 1 150 ? 3.163 -15.983 -34.978 1.00 54.94 150 LYS A O 1
ATOM 1150 N N . GLY A 1 151 ? 5.326 -15.452 -34.675 1.00 47.41 151 GLY A N 1
ATOM 1151 C CA . GLY A 1 151 ? 5.693 -15.392 -36.086 1.00 47.41 151 GLY A CA 1
ATOM 1152 C C . GLY A 1 151 ? 5.962 -13.979 -36.579 1.00 47.41 151 GLY A C 1
ATOM 1153 O O . GLY A 1 151 ? 5.114 -13.353 -37.200 1.00 47.41 151 GLY A O 1
ATOM 1154 N N . GLY A 1 152 ? 7.179 -13.505 -36.352 1.00 42.81 152 GLY A N 1
ATOM 1155 C CA . GLY A 1 152 ? 7.688 -12.297 -36.980 1.00 42.81 152 GLY A CA 1
ATOM 1156 C C . GLY A 1 152 ? 9.091 -12.037 -36.478 1.00 42.81 152 GLY A C 1
ATOM 1157 O O . GLY A 1 152 ? 9.266 -11.552 -35.370 1.00 42.81 152 GLY A O 1
ATOM 1158 N N . HIS A 1 153 ? 10.093 -12.431 -37.261 1.00 51.41 153 HIS A N 1
ATOM 1159 C CA . HIS A 1 153 ? 11.444 -11.905 -37.115 1.00 51.41 153 HIS A CA 1
ATOM 1160 C C . HIS A 1 153 ? 11.356 -10.381 -37.253 1.00 51.41 153 HIS A C 1
ATOM 1162 O O . HIS A 1 153 ? 11.318 -9.880 -38.376 1.00 51.41 153 HIS A O 1
ATOM 1168 N N . GLU A 1 154 ? 11.302 -9.648 -36.142 1.00 46.41 154 GLU A N 1
ATOM 1169 C CA . GLU A 1 154 ? 11.580 -8.220 -36.182 1.00 46.41 154 GLU A CA 1
ATOM 1170 C C . GLU A 1 154 ? 13.085 -8.040 -36.018 1.00 46.41 154 GLU A C 1
ATOM 1172 O O . GLU A 1 154 ? 13.708 -8.309 -34.992 1.00 46.41 154 GLU A O 1
ATOM 1177 N N . SER A 1 155 ? 13.659 -7.743 -37.171 1.00 50.25 155 SER A N 1
ATOM 1178 C CA . SER A 1 155 ? 15.057 -7.528 -37.458 1.00 50.25 155 SER A CA 1
ATOM 1179 C C . SER A 1 155 ? 15.647 -6.420 -36.584 1.00 50.25 155 SER A C 1
ATOM 1181 O O . SER A 1 155 ? 15.312 -5.257 -36.762 1.00 50.25 155 SER A O 1
ATOM 1183 N N . GLY A 1 156 ? 16.585 -6.793 -35.711 1.00 46.38 156 GLY A N 1
ATOM 1184 C CA . GLY A 1 156 ? 17.771 -6.006 -35.363 1.00 46.38 156 GLY A CA 1
ATOM 1185 C C . GLY A 1 156 ? 17.565 -4.520 -35.067 1.00 46.38 156 GLY A C 1
ATOM 1186 O O . GLY A 1 156 ? 18.079 -3.682 -35.804 1.00 46.38 156 GLY A O 1
ATOM 1187 N N . SER A 1 157 ? 16.923 -4.195 -33.947 1.00 48.09 157 SER A N 1
ATOM 1188 C CA . SER A 1 157 ? 17.350 -3.016 -33.191 1.00 48.09 157 SER A CA 1
ATOM 1189 C C . SER A 1 157 ? 18.524 -3.476 -32.336 1.00 48.09 157 SER A C 1
ATOM 1191 O O . SER A 1 157 ? 18.371 -4.402 -31.542 1.00 48.09 157 SER A O 1
ATOM 1193 N N . SER A 1 158 ? 19.721 -2.941 -32.574 1.00 56.06 158 SER A N 1
ATOM 1194 C CA . SER A 1 158 ? 20.901 -3.239 -31.764 1.00 56.06 158 SER A CA 1
ATOM 1195 C C . SER A 1 158 ? 20.669 -2.692 -30.357 1.00 56.06 158 SER A C 1
ATOM 1197 O O . SER A 1 158 ? 21.013 -1.545 -30.073 1.00 56.06 158 SER A O 1
ATOM 1199 N N . GLU A 1 159 ? 20.016 -3.475 -29.505 1.00 63.34 159 GLU A N 1
ATOM 1200 C CA . GLU A 1 159 ? 19.937 -3.189 -28.081 1.00 63.34 159 GLU A CA 1
ATOM 1201 C C . GLU A 1 159 ? 21.378 -3.117 -27.579 1.00 63.34 159 GLU A C 1
ATOM 1203 O O . GLU A 1 159 ? 22.148 -4.072 -27.716 1.00 63.34 159 GLU A O 1
ATOM 1208 N N . ASP A 1 160 ? 21.767 -1.930 -27.120 1.00 82.06 160 ASP A N 1
ATOM 1209 C CA . ASP A 1 160 ? 23.102 -1.670 -26.608 1.00 82.06 160 ASP A CA 1
ATOM 1210 C C . ASP A 1 160 ? 23.378 -2.677 -25.477 1.00 82.06 160 ASP A C 1
ATOM 1212 O O . ASP A 1 160 ? 22.614 -2.712 -24.503 1.00 82.06 160 ASP A O 1
ATOM 1216 N N . PRO A 1 161 ? 24.407 -3.541 -25.592 1.00 84.62 161 PRO A N 1
ATOM 1217 C CA . PRO A 1 161 ? 24.704 -4.529 -24.562 1.00 84.62 161 PRO A CA 1
ATOM 1218 C C . PRO A 1 161 ? 24.903 -3.873 -23.193 1.00 84.62 161 PRO A C 1
ATOM 1220 O O . PRO A 1 161 ? 24.558 -4.480 -22.180 1.00 84.62 161 PRO A O 1
ATOM 1223 N N . ASP A 1 162 ? 25.375 -2.625 -23.154 1.00 82.38 162 ASP A N 1
ATOM 1224 C CA . ASP A 1 162 ? 25.535 -1.879 -21.909 1.00 82.38 162 ASP A CA 1
ATOM 1225 C C . ASP A 1 162 ? 24.179 -1.492 -21.297 1.00 82.38 162 ASP A C 1
ATOM 1227 O O . ASP A 1 162 ? 23.993 -1.616 -20.083 1.00 82.38 162 ASP A O 1
ATOM 1231 N N . ALA A 1 163 ? 23.193 -1.122 -22.121 1.00 83.56 163 ALA A N 1
ATOM 1232 C CA . ALA A 1 163 ? 21.830 -0.854 -21.665 1.00 83.56 163 ALA A CA 1
ATOM 1233 C C . ALA A 1 163 ? 21.151 -2.123 -21.122 1.00 83.56 163 ALA A C 1
ATOM 1235 O O . ALA A 1 163 ? 20.498 -2.073 -20.079 1.00 83.56 163 ALA A O 1
ATOM 1236 N N . LEU A 1 164 ? 21.363 -3.273 -21.772 1.00 87.25 164 LEU A N 1
ATOM 1237 C CA . LEU A 1 164 ? 20.855 -4.565 -21.298 1.00 87.25 164 LEU A CA 1
ATOM 1238 C C . LEU A 1 164 ? 21.502 -4.989 -19.977 1.00 87.25 164 LEU A C 1
ATOM 1240 O O . LEU A 1 164 ? 20.824 -5.516 -19.094 1.00 87.25 164 LEU A O 1
ATOM 1244 N N . VAL A 1 165 ? 22.807 -4.761 -19.818 1.00 88.69 165 VAL A N 1
ATOM 1245 C CA . VAL A 1 165 ? 23.517 -5.046 -18.564 1.00 88.69 165 VAL A CA 1
ATOM 1246 C C . VAL A 1 165 ? 23.002 -4.151 -17.439 1.00 88.69 165 VAL A C 1
ATOM 1248 O O . VAL A 1 165 ? 22.792 -4.637 -16.325 1.00 88.69 165 VAL A O 1
ATOM 1251 N N . GLU A 1 166 ? 22.764 -2.869 -17.712 1.00 91.12 166 GLU A N 1
ATOM 1252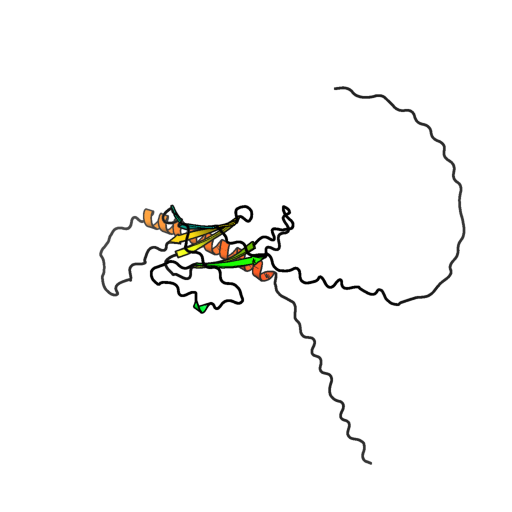 C CA . GLU A 1 166 ? 22.214 -1.944 -16.721 1.00 91.12 166 GLU A CA 1
ATOM 1253 C C . GLU A 1 166 ? 20.776 -2.315 -16.340 1.00 91.12 166 GLU A C 1
ATOM 1255 O O . GLU A 1 166 ? 20.429 -2.370 -15.156 1.00 91.12 166 GLU A O 1
ATOM 1260 N N . GLU A 1 167 ? 19.951 -2.683 -17.320 1.00 81.31 167 GLU A N 1
ATOM 1261 C CA . GLU A 1 167 ? 18.606 -3.181 -17.065 1.00 81.31 167 GLU A CA 1
ATOM 1262 C C . GLU A 1 167 ? 18.624 -4.486 -16.257 1.00 81.31 167 GLU A C 1
ATOM 1264 O O . GLU A 1 167 ? 17.857 -4.641 -15.301 1.00 81.31 167 GLU A O 1
ATOM 1269 N N . PHE A 1 168 ? 19.524 -5.413 -16.586 1.00 91.75 168 PHE A N 1
ATOM 1270 C CA . PHE A 1 168 ? 19.697 -6.653 -15.841 1.00 91.75 168 PHE A CA 1
ATOM 1271 C C . PHE A 1 168 ? 20.092 -6.379 -14.387 1.00 91.75 168 PHE A C 1
ATOM 1273 O O . PHE A 1 168 ? 19.473 -6.927 -13.475 1.00 91.75 168 PHE A O 1
ATOM 1280 N N . ARG A 1 169 ? 21.060 -5.484 -14.141 1.00 92.75 169 ARG A N 1
ATOM 1281 C CA . ARG A 1 169 ? 21.449 -5.065 -12.782 1.00 92.75 169 ARG A CA 1
ATOM 1282 C C . ARG A 1 169 ? 20.278 -4.452 -12.028 1.00 92.75 169 ARG A C 1
ATOM 1284 O O . ARG A 1 169 ? 20.035 -4.820 -10.878 1.00 92.75 169 ARG A O 1
ATOM 1291 N N . ARG A 1 170 ? 19.512 -3.576 -12.683 1.00 90.81 170 ARG A N 1
ATOM 1292 C CA . ARG A 1 170 ? 18.308 -2.969 -12.107 1.00 90.81 170 ARG A CA 1
ATOM 1293 C C . ARG A 1 170 ? 17.281 -4.036 -11.719 1.00 90.81 170 ARG A C 1
ATOM 1295 O O . ARG A 1 170 ? 16.775 -4.009 -10.597 1.00 90.81 170 ARG A O 1
ATOM 1302 N N . ARG A 1 171 ? 17.005 -5.001 -12.603 1.00 86.88 171 ARG A N 1
ATOM 1303 C CA . ARG A 1 171 ? 16.064 -6.108 -12.353 1.00 86.88 171 ARG A CA 1
ATOM 1304 C C . ARG A 1 171 ? 16.551 -7.038 -11.239 1.00 86.88 171 ARG A C 1
ATOM 1306 O O . ARG A 1 171 ? 15.757 -7.391 -10.371 1.00 86.88 171 ARG A O 1
ATOM 1313 N N . MET A 1 172 ? 17.841 -7.370 -11.200 1.00 89.38 172 MET A N 1
ATOM 1314 C CA . MET A 1 172 ? 18.430 -8.168 -10.119 1.00 89.38 172 MET A CA 1
ATOM 1315 C C . MET A 1 172 ? 18.381 -7.443 -8.769 1.00 89.38 172 MET A C 1
ATOM 1317 O O . MET A 1 172 ? 18.111 -8.077 -7.755 1.00 89.38 172 MET A O 1
ATOM 1321 N N . GLY A 1 173 ? 18.554 -6.118 -8.740 1.00 89.56 173 GLY A N 1
ATOM 1322 C CA . GLY A 1 173 ? 18.395 -5.322 -7.519 1.00 89.56 173 GLY A CA 1
ATOM 1323 C C . GLY A 1 173 ? 16.951 -5.275 -7.001 1.00 89.56 173 GLY A C 1
ATOM 1324 O O . GLY A 1 173 ? 16.722 -5.238 -5.792 1.00 89.56 173 GLY A O 1
ATOM 1325 N N . ILE A 1 174 ? 15.958 -5.299 -7.896 1.00 89.56 174 ILE A N 1
ATOM 1326 C CA . ILE A 1 174 ? 14.542 -5.435 -7.514 1.00 89.56 174 ILE A CA 1
ATOM 1327 C C . ILE A 1 174 ? 14.275 -6.846 -6.986 1.00 89.56 174 ILE A C 1
ATOM 1329 O O . ILE A 1 174 ? 13.687 -6.983 -5.918 1.00 89.56 174 ILE A O 1
ATOM 1333 N N . MET A 1 175 ? 14.749 -7.881 -7.687 1.00 87.06 175 MET A N 1
ATOM 1334 C CA . MET A 1 175 ? 14.600 -9.271 -7.249 1.00 87.06 175 MET A CA 1
ATOM 1335 C C . MET A 1 175 ? 15.227 -9.489 -5.870 1.00 87.06 175 MET A C 1
ATOM 1337 O O . MET A 1 175 ? 14.599 -10.097 -5.016 1.00 87.06 175 MET A O 1
ATOM 1341 N N . GLY A 1 176 ? 16.412 -8.926 -5.616 1.00 88.81 176 GLY A N 1
ATOM 1342 C CA . GLY A 1 176 ? 17.053 -8.982 -4.302 1.00 88.81 176 GLY A CA 1
ATOM 1343 C C . GLY A 1 176 ? 16.174 -8.399 -3.195 1.00 88.81 176 GLY A C 1
ATOM 1344 O O . GLY A 1 176 ? 16.017 -9.032 -2.160 1.00 88.81 176 GLY A O 1
ATOM 1345 N N . ARG A 1 177 ? 15.525 -7.251 -3.435 1.00 90.94 177 ARG A N 1
ATOM 1346 C CA . ARG A 1 177 ? 14.565 -6.674 -2.478 1.00 90.94 177 ARG A CA 1
ATOM 1347 C C . ARG A 1 177 ? 13.357 -7.577 -2.251 1.00 90.94 177 ARG A C 1
ATOM 1349 O O . ARG A 1 177 ? 12.989 -7.789 -1.106 1.00 90.94 177 ARG A O 1
ATOM 1356 N N . ILE A 1 178 ? 12.774 -8.121 -3.321 1.00 85.75 178 ILE A N 1
ATOM 1357 C CA . ILE A 1 178 ? 11.629 -9.041 -3.228 1.00 85.75 178 ILE A CA 1
ATOM 1358 C C . ILE A 1 178 ? 12.006 -10.300 -2.435 1.00 85.75 178 ILE A C 1
ATOM 1360 O O . ILE A 1 178 ? 11.211 -10.756 -1.622 1.00 85.75 178 ILE A O 1
ATOM 1364 N N . VAL A 1 179 ? 13.209 -10.843 -2.642 1.00 88.00 179 VAL A N 1
ATOM 1365 C CA . VAL A 1 179 ? 13.710 -12.018 -1.914 1.00 88.00 179 VAL A CA 1
ATOM 1366 C C . VAL A 1 179 ? 13.978 -11.687 -0.449 1.00 88.00 179 VAL A C 1
ATOM 1368 O O . VAL A 1 179 ? 13.500 -12.408 0.410 1.00 88.00 179 VAL A O 1
ATOM 1371 N N . SER A 1 180 ? 14.660 -10.580 -0.138 1.00 83.00 180 SER A N 1
ATOM 1372 C CA . SER A 1 180 ? 14.864 -10.162 1.259 1.00 83.00 180 SER A CA 1
ATOM 1373 C C . SER A 1 180 ? 13.544 -9.936 1.995 1.00 83.00 180 SER A C 1
ATOM 1375 O O . SER A 1 180 ? 13.422 -10.244 3.177 1.00 83.00 180 SER A O 1
ATOM 1377 N N . GLU A 1 181 ? 12.554 -9.406 1.288 1.00 79.88 181 GLU A N 1
ATOM 1378 C CA . GLU A 1 181 ? 11.207 -9.224 1.804 1.00 79.88 181 GLU A CA 1
ATOM 1379 C C . GLU A 1 181 ? 10.474 -10.568 1.985 1.00 79.88 181 GLU A C 1
ATOM 1381 O O . GLU A 1 181 ? 9.729 -10.726 2.946 1.00 79.88 181 GLU A O 1
ATOM 1386 N N . ALA A 1 182 ? 10.707 -11.560 1.118 1.00 79.56 182 ALA A N 1
ATOM 1387 C CA . ALA A 1 182 ? 10.202 -12.923 1.295 1.00 79.56 182 ALA A CA 1
ATOM 1388 C C . ALA A 1 182 ? 10.859 -13.636 2.492 1.00 79.56 182 ALA A C 1
ATOM 1390 O O . ALA A 1 182 ? 10.144 -14.176 3.330 1.00 79.56 182 ALA A O 1
ATOM 1391 N N . ASP A 1 183 ? 12.184 -13.555 2.638 1.00 78.94 183 ASP A N 1
ATOM 1392 C CA . ASP A 1 183 ? 12.923 -14.147 3.765 1.00 78.94 183 ASP A CA 1
ATOM 1393 C C . ASP A 1 183 ? 12.489 -13.540 5.108 1.00 78.94 183 ASP A C 1
ATOM 1395 O O . ASP A 1 183 ? 12.359 -14.240 6.113 1.00 78.94 183 ASP A O 1
ATOM 1399 N N . ARG A 1 184 ? 12.212 -12.228 5.135 1.00 81.19 184 ARG A N 1
ATOM 1400 C CA . ARG A 1 184 ? 11.660 -11.553 6.318 1.00 81.19 184 ARG A CA 1
ATOM 1401 C C . ARG A 1 184 ? 10.314 -12.151 6.736 1.00 81.19 184 ARG A C 1
ATOM 1403 O O . ARG A 1 184 ? 10.023 -12.176 7.927 1.00 81.19 184 ARG A O 1
ATOM 1410 N N . ARG A 1 185 ? 9.505 -12.614 5.780 1.00 67.38 185 ARG A N 1
ATOM 1411 C CA . ARG A 1 185 ? 8.201 -13.239 6.050 1.00 67.38 185 ARG A CA 1
ATOM 1412 C C . ARG A 1 185 ? 8.369 -14.658 6.576 1.00 67.38 185 ARG A C 1
ATOM 1414 O O . ARG A 1 185 ? 7.728 -14.993 7.565 1.00 67.38 185 ARG A O 1
ATOM 1421 N N . ASP A 1 186 ? 9.269 -15.448 5.993 1.00 74.25 186 ASP A N 1
ATOM 1422 C CA . ASP A 1 186 ? 9.553 -16.807 6.478 1.00 74.25 186 ASP A CA 1
ATOM 1423 C C . ASP A 1 186 ? 10.051 -16.804 7.933 1.00 74.25 186 ASP A C 1
ATOM 1425 O O . ASP A 1 186 ? 9.616 -17.624 8.741 1.00 74.25 186 ASP A O 1
ATOM 1429 N N . ALA A 1 187 ? 10.874 -15.822 8.316 1.00 68.00 187 ALA A N 1
ATOM 1430 C CA . ALA A 1 187 ? 11.360 -15.687 9.691 1.00 68.00 187 ALA A CA 1
ATOM 1431 C C . ALA A 1 187 ? 10.257 -15.395 10.731 1.00 68.00 187 ALA A C 1
ATOM 1433 O O . ALA A 1 187 ? 10.448 -15.660 11.916 1.00 68.00 187 ALA A O 1
ATOM 1434 N N . VAL A 1 188 ?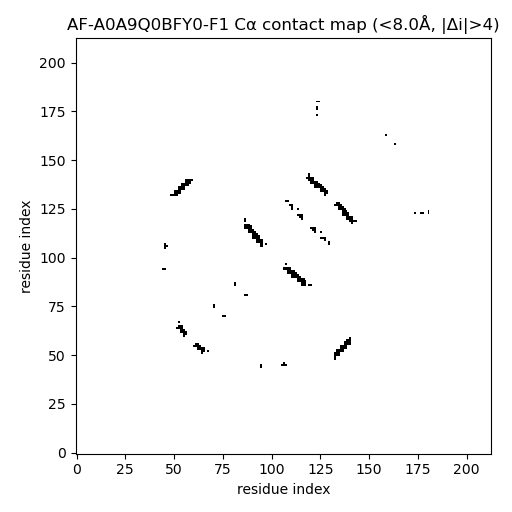 9.115 -14.839 10.314 1.00 61.97 188 VAL A N 1
ATOM 1435 C CA . VAL A 1 188 ? 7.968 -14.585 11.204 1.00 61.97 188 VAL A CA 1
ATOM 1436 C C . VAL A 1 188 ? 7.091 -15.835 11.338 1.00 61.97 188 VAL A C 1
ATOM 1438 O O . VAL A 1 188 ? 6.536 -16.076 12.406 1.00 61.97 188 VAL A O 1
ATOM 1441 N N . VAL A 1 189 ? 7.016 -16.668 10.296 1.00 59.50 189 VAL A N 1
ATOM 1442 C CA . VAL A 1 189 ? 6.196 -17.892 10.281 1.00 59.50 189 VAL A CA 1
ATOM 1443 C C . VAL A 1 189 ? 6.781 -19.006 11.163 1.00 59.50 189 VAL A C 1
ATOM 1445 O O . VAL A 1 189 ? 6.019 -19.771 11.749 1.00 59.50 189 VAL A O 1
ATOM 1448 N N . GLU A 1 190 ? 8.105 -19.089 11.340 1.00 59.09 190 GLU A N 1
ATOM 1449 C CA . GLU A 1 190 ? 8.724 -20.121 12.201 1.00 59.09 190 GLU A CA 1
ATOM 1450 C C . GLU A 1 190 ? 8.444 -19.963 13.710 1.00 59.09 190 GLU A C 1
ATOM 1452 O O . GLU A 1 190 ? 8.713 -20.885 14.479 1.00 59.09 190 GLU A O 1
ATOM 1457 N N . HIS A 1 191 ? 7.889 -18.835 14.162 1.00 53.41 191 HIS A N 1
ATOM 1458 C CA . HIS A 1 191 ? 7.633 -18.593 15.586 1.00 53.41 191 HIS A CA 1
ATOM 1459 C C . HIS A 1 191 ? 6.230 -18.998 16.077 1.00 53.41 191 HIS A C 1
ATOM 1461 O O . HIS A 1 191 ? 5.955 -18.836 17.266 1.00 53.41 191 HIS A O 1
ATOM 1467 N N . ASP A 1 192 ? 5.381 -19.568 15.212 1.00 43.25 192 ASP A N 1
ATOM 1468 C CA . ASP A 1 192 ? 3.977 -19.895 15.516 1.00 43.25 192 ASP A CA 1
ATOM 1469 C C . ASP A 1 192 ? 3.624 -21.379 15.241 1.00 43.25 192 ASP A C 1
ATOM 1471 O O . ASP A 1 192 ? 2.593 -21.707 14.652 1.00 43.25 192 ASP A O 1
ATOM 1475 N N . GLU A 1 193 ? 4.481 -22.319 15.670 1.00 43.22 193 GLU A N 1
ATOM 1476 C CA . GLU A 1 193 ? 4.088 -23.732 15.835 1.00 43.22 193 GLU A CA 1
ATOM 1477 C C . GLU A 1 193 ? 3.524 -23.970 17.253 1.00 43.22 193 GLU A C 1
ATOM 1479 O O . GLU A 1 193 ? 4.292 -24.151 18.207 1.00 43.22 193 GLU A O 1
ATOM 1484 N N . PRO A 1 194 ? 2.192 -24.046 17.451 1.00 41.97 194 PRO A N 1
ATOM 1485 C CA . PRO A 1 194 ? 1.642 -24.617 18.668 1.00 41.97 194 PRO A CA 1
ATOM 1486 C C . PRO A 1 194 ? 1.827 -26.138 18.652 1.00 41.97 194 PRO A C 1
ATOM 1488 O O . PRO A 1 194 ? 1.216 -26.877 17.878 1.00 41.97 194 PRO A O 1
ATOM 1491 N N . ALA A 1 195 ? 2.657 -26.611 19.578 1.00 48.09 195 ALA A N 1
ATOM 1492 C CA . ALA A 1 195 ? 2.815 -28.013 19.921 1.00 48.09 195 ALA A CA 1
ATOM 1493 C C . ALA A 1 195 ? 1.464 -28.652 20.304 1.00 48.09 195 ALA A C 1
ATOM 1495 O O . ALA A 1 195 ? 1.006 -28.541 21.438 1.00 48.09 195 ALA A O 1
ATOM 1496 N N . VAL A 1 196 ? 0.851 -29.394 19.379 1.00 44.84 196 VAL A N 1
ATOM 1497 C CA . VAL A 1 196 ? -0.244 -30.327 19.680 1.00 44.84 196 VAL A CA 1
ATOM 1498 C C . VAL A 1 196 ? 0.211 -31.736 19.313 1.00 44.84 196 VAL A C 1
ATOM 1500 O O . VAL A 1 196 ? -0.104 -32.271 18.252 1.00 44.84 196 VAL A O 1
ATOM 1503 N N . LYS A 1 197 ? 0.975 -32.366 20.215 1.00 47.75 197 LYS A N 1
ATOM 1504 C CA . LYS A 1 197 ? 1.125 -33.826 20.229 1.00 47.75 197 LYS A CA 1
ATOM 1505 C C . LYS A 1 197 ? 0.066 -34.419 21.156 1.00 47.75 197 LYS A C 1
ATOM 1507 O O . LYS A 1 197 ? 0.135 -34.320 22.374 1.00 47.75 197 LYS A O 1
ATOM 1512 N N . GLN A 1 198 ? -0.926 -34.979 20.479 1.00 40.88 198 GLN A N 1
ATOM 1513 C CA . GLN A 1 198 ? -2.044 -35.817 20.897 1.00 40.88 198 GLN A CA 1
ATOM 1514 C C . GLN A 1 198 ? -1.824 -36.634 22.184 1.00 40.88 198 GLN A C 1
ATOM 1516 O O . GLN A 1 198 ? -0.974 -37.520 22.245 1.00 40.88 198 GLN A O 1
ATOM 1521 N N . HIS A 1 199 ? -2.690 -36.391 23.170 1.00 41.09 199 HIS A N 1
ATOM 1522 C CA . HIS A 1 199 ? -3.060 -37.347 24.210 1.00 41.09 199 HIS A CA 1
ATOM 1523 C C . HIS A 1 199 ? -4.304 -38.103 23.715 1.00 41.09 199 HIS A C 1
ATOM 1525 O O . HIS A 1 199 ? -5.418 -37.594 23.796 1.00 41.09 199 HIS A O 1
ATOM 1531 N N . THR A 1 200 ? -4.118 -39.309 23.188 1.00 42.66 200 THR A N 1
ATOM 1532 C CA . THR A 1 200 ? -5.195 -40.296 23.028 1.00 42.66 200 THR A CA 1
ATOM 1533 C C . THR A 1 200 ? -4.621 -41.667 23.347 1.00 42.66 200 THR A C 1
ATOM 1535 O O . THR A 1 200 ? -4.061 -42.330 22.478 1.00 42.66 200 THR A O 1
ATOM 1538 N N . SER A 1 201 ? -4.732 -42.078 24.607 1.00 45.41 201 SER A N 1
ATOM 1539 C CA . SER A 1 201 ? -4.732 -43.488 24.983 1.00 45.41 201 SER A CA 1
ATOM 1540 C C . SER A 1 201 ? -6.124 -43.822 25.503 1.00 45.41 201 SER A C 1
ATOM 1542 O O . SER A 1 201 ? -6.630 -43.238 26.460 1.00 45.41 201 SER A O 1
ATOM 1544 N N . GLU A 1 202 ? -6.755 -44.705 24.745 1.00 45.19 202 GLU A N 1
ATOM 1545 C CA . GLU A 1 202 ? -8.125 -45.169 24.843 1.00 45.19 202 GLU A CA 1
ATOM 1546 C C . GLU A 1 202 ? -8.389 -45.880 26.176 1.00 45.19 202 GLU A C 1
ATOM 1548 O O . GLU A 1 202 ? -7.672 -46.798 26.573 1.00 45.19 202 GLU A O 1
ATOM 1553 N N . ALA A 1 203 ? -9.461 -45.467 26.849 1.00 49.56 203 ALA A N 1
ATOM 1554 C CA . ALA A 1 203 ? -10.120 -46.235 27.890 1.00 49.56 203 ALA A CA 1
ATOM 1555 C C . ALA A 1 203 ? -11.404 -46.818 27.291 1.00 49.56 203 ALA A C 1
ATOM 1557 O O . ALA A 1 203 ? -12.353 -46.068 27.070 1.00 49.56 203 ALA A O 1
ATOM 1558 N N . ASN A 1 204 ? -11.416 -48.119 26.987 1.00 48.38 204 ASN A N 1
ATOM 1559 C CA . ASN A 1 204 ? -12.609 -48.976 27.031 1.00 48.38 204 ASN A CA 1
ATOM 1560 C C . ASN A 1 204 ? -12.287 -50.390 26.536 1.00 48.38 204 ASN A C 1
ATOM 1562 O O . ASN A 1 204 ? -12.375 -50.639 25.344 1.00 48.38 204 ASN A O 1
ATOM 1566 N N . GLU A 1 205 ? -12.014 -51.319 27.452 1.00 46.22 205 GLU A N 1
ATOM 1567 C CA . GLU A 1 205 ? -12.379 -52.735 27.291 1.00 46.22 205 GLU A CA 1
ATOM 1568 C C . GLU A 1 205 ? -12.685 -53.316 28.683 1.00 46.22 205 GLU A C 1
ATOM 1570 O O . GLU A 1 205 ? -11.876 -54.012 29.289 1.00 46.22 205 GLU A O 1
ATOM 1575 N N . ASP A 1 206 ? -13.866 -52.985 29.216 1.00 49.91 206 ASP A N 1
ATOM 1576 C CA . ASP A 1 206 ? -14.523 -53.753 30.279 1.00 49.91 206 ASP A CA 1
ATOM 1577 C C . ASP A 1 206 ? -15.737 -54.465 29.671 1.00 49.91 206 ASP A C 1
ATOM 1579 O O . ASP A 1 206 ? -16.803 -53.880 29.480 1.00 49.91 206 ASP A O 1
ATOM 1583 N N . ALA A 1 207 ? -15.547 -55.726 29.290 1.00 47.19 207 ALA A N 1
ATOM 1584 C CA . ALA A 1 207 ? -16.633 -56.658 29.016 1.00 47.19 207 ALA A CA 1
ATOM 1585 C C . ALA A 1 207 ? -16.142 -58.094 29.240 1.00 47.19 207 ALA A C 1
ATOM 1587 O O . ALA A 1 207 ? -15.708 -58.800 28.331 1.00 47.19 207 ALA A O 1
ATOM 1588 N N . SER A 1 208 ? -16.220 -58.521 30.495 1.00 54.72 208 SER A N 1
ATOM 1589 C CA . SER A 1 208 ? -16.152 -59.924 30.899 1.00 54.72 208 SER A CA 1
ATOM 1590 C C . SER A 1 208 ? -17.356 -60.719 30.359 1.00 54.72 208 SER A C 1
ATOM 1592 O O . SER A 1 208 ? -18.488 -60.232 30.423 1.00 54.72 208 SER A O 1
ATOM 1594 N N . PRO A 1 209 ? -17.164 -61.979 29.931 1.00 57.28 209 PRO A N 1
ATOM 1595 C CA . PRO A 1 209 ? -18.168 -63.008 30.173 1.00 57.28 209 PRO A CA 1
ATOM 1596 C C . PRO A 1 209 ? -17.590 -64.141 31.035 1.00 57.28 209 PRO A C 1
ATOM 1598 O O . PRO A 1 209 ? -16.449 -64.570 30.868 1.00 57.28 209 PRO A O 1
ATOM 1601 N N . GLY A 1 210 ? -18.400 -64.578 32.002 1.00 45.53 210 GLY A N 1
ATOM 1602 C CA . GLY A 1 210 ? -18.004 -65.400 33.144 1.00 45.53 210 GLY A CA 1
ATOM 1603 C C . GLY A 1 210 ? -17.639 -66.867 32.864 1.00 45.53 210 GLY A C 1
ATOM 1604 O O . GLY A 1 210 ? -17.706 -67.344 31.731 1.00 45.53 210 GLY A O 1
ATOM 1605 N N . PRO A 1 211 ? -17.251 -67.602 33.923 1.00 61.12 211 PRO A N 1
ATOM 1606 C CA . PRO A 1 211 ? -16.767 -68.969 33.809 1.00 61.12 211 PRO A CA 1
ATOM 1607 C C . PRO A 1 211 ? -17.918 -69.979 33.739 1.00 61.12 211 PRO A C 1
ATOM 1609 O O . PRO A 1 211 ? -18.892 -69.897 34.490 1.00 61.12 211 PRO A O 1
ATOM 1612 N N . ALA A 1 212 ? -17.757 -70.975 32.870 1.00 49.19 212 ALA A N 1
ATOM 1613 C CA . ALA A 1 212 ? -18.535 -72.204 32.877 1.00 49.19 212 ALA A CA 1
ATOM 1614 C C . ALA A 1 212 ? -17.613 -73.391 33.190 1.00 49.19 212 ALA A C 1
ATOM 1616 O O . ALA A 1 212 ? -16.613 -73.588 32.495 1.00 49.19 212 ALA A O 1
ATOM 1617 N N . SER A 1 213 ? -18.070 -74.214 34.141 1.00 53.03 213 SER A N 1
ATOM 1618 C CA . SER A 1 213 ? -17.561 -75.515 34.633 1.00 53.03 213 SER A CA 1
ATOM 1619 C C . SER A 1 213 ? -16.808 -75.469 35.956 1.00 53.03 213 SER A C 1
ATOM 1621 O O . SER A 1 213 ? -15.677 -74.944 35.994 1.00 53.03 213 SER A O 1
#

Foldseek 3Di:
DDDDDDDDDDDDDDDDDDDDDDDDDDDDDDDDPPPPPVPPDPDDAADDDDAFEWEAAPAVRDIDGDDDDDDDPPHDCVVPDDDPVDKDKDWDKDFDPDPPDDDPRQRFIDTLDMAIPDPQKGWLDWDADSVRSYIYTYIHGDDPPPPPPPDDPPDDPPPPVVNVVVVVVVVVVSVVSVVVVVVVNVVVVVVDDDDDDDDDDDDDDPDDDDDDD

Secondary structure (DSSP, 8-state):
------------------------------------------PPPPPP-PPEEEEEETTTTEEE--------TTS-GGG----TTS--EEEEEEE-----SS-TT-PPEEEEEEEESSTTEEEEEEEEETTTTEEEEEEEEPP------SS---------HHHHHHHHHHHHHHHHHHHHHHHHHHHHHTT----------------------

Organism: NCBI:txid2686198

Radius of gyration: 34.96 Å; Cα contacts (8 Å, |Δi|>4): 164; chains: 1; bounding box: 58×98×110 Å

Sequence (213 aa):
MSTSPAVAAADAVVAPATTTPNENENENENENEDHQQQQQEPQPPPAFEPLFTLLTNTTSNTTVHPRVQYLFSDDDPSTLTPSTASRAIVVDLVPSSSRIDTSPDKKQWEVNYAASLTPSFAVTGTDLDPTTLTLRLDGVEREPVPERNKGGHESGSSEDPDALVEEFRRRMGIMGRIVSEADRRDAVVEHDEPAVKQHTSEANEDASPGPAS

Solvent-accessible surface area (backbone atoms only — not comparable to full-atom values): 14916 Å² total; per-residue (Å²): 134,87,84,87,90,82,90,89,88,84,90,84,88,88,86,86,84,90,86,90,87,80,92,75,90,77,79,92,77,86,83,78,87,76,77,75,72,74,74,74,71,81,74,77,78,66,79,87,74,91,61,50,52,38,40,32,32,68,70,80,71,44,74,44,71,68,93,82,81,91,79,57,96,90,54,72,72,81,75,73,67,74,54,93,90,53,88,40,72,51,73,42,75,41,80,43,85,74,82,78,81,86,56,98,84,62,61,42,71,38,78,74,48,72,46,50,80,35,93,52,43,44,66,66,46,77,48,73,41,74,88,78,36,32,35,39,37,33,24,37,60,51,77,80,72,75,78,76,69,88,82,71,90,78,77,79,75,83,73,52,68,67,60,52,51,51,49,48,52,52,51,51,57,50,49,49,47,51,47,55,55,48,53,58,49,54,68,58,60,74,76,71,76,80,88,78,83,81,89,80,83,88,87,84,89,88,79,88,79,84,93,82,136

Mean predicted aligned error: 19.82 Å